Protein AF-A0A0B2V1M3-F1 (afdb_monomer)

Radius of gyration: 64.77 Å; Cα contacts (8 Å, |Δi|>4): 1; chains: 1; bounding box: 150×46×191 Å

pLDDT: mean 74.28, std 22.75, range [32.34, 98.12]

Foldseek 3Di:
DVVVVVVVVVVVVVVVVVVVVVVVVVVVVVVVVVVVVVVVVVVVVVVVVVVVVVVVVVVVVVVVVVVVCCVVVVPPVVVVVVVVVVVVVVVVVVVVVVVVVVVVVVVVVVVVVVVVVVVVVPPPVVVVVVVVVVVVVVVVVVVVVVVVVVVVVVVVVVVVVVVVVPDDDDDDDDDDDDDDDDDDDPPPDDPDPPPDDDPDDDDDDDDDDDDDDDDDPDDDPPVVVVVVVVVVVVVVVVVVVVVVVVVVCVPPPDDDDDDDD

Mean predicted aligned error: 21.27 Å

Secondary structure (DSSP, 8-state):
-HHHHHHHHHHHHHHHHHHHHHHHHHHHHHHHHHHHHHHHHHHHHHHHHHHHHHHHHHHHHHHHHHHHHHHHHHHHHHHHHHHHHHHHHHHHHHHHHHHHHHHHHHHHHHHHHHHHHHHHHHS-HHHHHHHHHHHHHHHHHHHHHHHHHHHHHHHHHHHHHHHHTTS----------PPPPPPP-------------------------------------HHHHHHHHHHHHHHHHHHHHHHHHHHHHHHH---------

Sequence (261 aa):
IMKYDEIIKRCNADIQDASLEGERLRKEIEENRTENDLVVRGNEVEGKLNEIRMKIGRLKERLSSLDTSLGDDRGKPVNHLRGEVMELKEAIAKTTNEMIQTRNMVAGLDNKLVFIQERIQAVDIEEENKKLAAEKTAVEEMRKKRDTLKAVALEGATSILLRKANSNVPLIDGQQTSSPSPLKSVRVDPVVICSHTDKQSKKISGDGSEKHSEFPIQSLPVQDVYSRVASWLRNTMISQKSNAFFVFEKYYNRPLTPHGT

Solvent-accessible surface area (backbone atoms only — not comparable to full-atom values): 15826 Å² total; per-residue (Å²): 115,72,74,57,54,57,50,51,53,48,54,53,48,54,51,48,53,52,50,52,51,51,52,52,50,53,51,51,52,52,52,51,49,56,51,51,54,50,51,54,53,49,53,54,50,53,52,52,50,53,52,49,52,54,50,51,52,54,49,51,53,53,50,53,55,46,51,52,50,53,59,56,60,62,50,54,58,54,53,49,53,52,50,53,54,49,54,51,52,51,51,52,54,52,53,50,52,53,51,52,53,50,53,53,52,51,54,54,50,50,54,50,48,52,53,50,51,53,53,57,68,66,51,57,61,65,60,54,50,51,52,53,51,55,50,53,53,52,51,50,52,52,49,52,54,50,52,53,51,51,51,53,52,49,54,53,50,51,54,50,49,59,59,51,73,76,52,93,80,81,92,80,88,84,83,88,83,83,83,82,79,82,81,77,83,78,77,78,74,82,84,77,81,77,79,82,73,83,83,86,84,83,86,83,90,80,91,81,93,74,91,78,80,86,72,84,84,72,87,71,62,72,69,59,57,54,52,51,53,53,49,50,53,51,53,54,54,50,53,51,52,53,54,54,51,57,56,51,59,73,70,70,72,67,81,84,78,86,79,78,133

Structure (mmCIF, N/CA/C/O backbone):
data_AF-A0A0B2V1M3-F1
#
_entry.id   AF-A0A0B2V1M3-F1
#
loop_
_atom_site.group_PDB
_atom_site.id
_atom_site.type_symbol
_atom_site.label_atom_id
_atom_site.label_alt_id
_atom_site.label_comp_id
_atom_site.label_asym_id
_atom_site.label_entity_id
_atom_site.label_seq_id
_atom_site.pdbx_PDB_ins_code
_atom_site.Cartn_x
_atom_site.Cartn_y
_atom_site.Cartn_z
_atom_site.occupancy
_atom_site.B_iso_or_equiv
_atom_site.auth_seq_id
_atom_site.auth_comp_id
_atom_site.auth_asym_id
_atom_site.auth_atom_id
_atom_site.pdbx_PDB_model_num
ATOM 1 N N . ILE A 1 1 ? 55.165 4.497 -98.412 1.00 69.44 1 ILE A N 1
ATOM 2 C CA . ILE A 1 1 ? 55.366 3.534 -97.304 1.00 69.44 1 ILE A CA 1
ATOM 3 C C . ILE A 1 1 ? 55.610 4.291 -95.990 1.00 69.44 1 ILE A C 1
ATOM 5 O O . ILE A 1 1 ? 54.701 4.286 -95.177 1.00 69.44 1 ILE A O 1
ATOM 9 N N . MET A 1 2 ? 56.662 5.117 -95.850 1.00 82.56 2 MET A N 1
ATOM 10 C CA . MET A 1 2 ? 56.977 5.825 -94.581 1.00 82.56 2 MET A CA 1
ATOM 11 C C . MET A 1 2 ? 55.858 6.680 -93.934 1.00 82.56 2 MET A C 1
ATOM 13 O O . MET A 1 2 ? 55.749 6.714 -92.715 1.00 82.56 2 MET A O 1
ATOM 17 N N . LYS A 1 3 ? 54.998 7.359 -94.713 1.00 90.88 3 LYS A N 1
ATOM 18 C CA . LYS A 1 3 ? 53.921 8.218 -94.166 1.00 90.88 3 LYS A CA 1
ATOM 19 C C . LYS A 1 3 ? 52.863 7.439 -93.368 1.00 90.88 3 LYS A C 1
ATOM 21 O O . LYS A 1 3 ? 52.310 7.975 -92.415 1.00 90.88 3 LYS A O 1
ATOM 26 N N . TYR A 1 4 ? 52.571 6.198 -93.759 1.00 94.06 4 TYR A N 1
ATOM 27 C CA . TYR A 1 4 ? 51.585 5.368 -93.059 1.00 94.06 4 TYR A CA 1
ATOM 28 C C . TYR A 1 4 ? 52.151 4.808 -91.752 1.00 94.06 4 TYR A C 1
ATOM 30 O O . TYR A 1 4 ? 51.435 4.780 -90.757 1.00 94.06 4 TYR A O 1
ATOM 38 N N . ASP A 1 5 ? 53.441 4.469 -91.714 1.00 94.56 5 ASP A N 1
ATOM 39 C CA . ASP A 1 5 ? 54.100 3.971 -90.500 1.00 94.56 5 ASP A CA 1
ATOM 40 C C . ASP A 1 5 ? 54.090 5.007 -89.371 1.00 94.56 5 ASP A C 1
ATOM 42 O O . ASP A 1 5 ? 53.904 4.672 -88.204 1.00 94.56 5 ASP A O 1
ATOM 46 N N . GLU A 1 6 ? 54.255 6.286 -89.704 1.00 93.81 6 GLU A N 1
ATOM 47 C CA . GLU A 1 6 ? 54.242 7.369 -88.719 1.00 93.81 6 GLU A CA 1
ATOM 48 C C . GLU A 1 6 ? 52.837 7.684 -88.187 1.00 93.81 6 GLU A C 1
ATOM 50 O O . GLU A 1 6 ? 52.684 8.075 -87.029 1.00 93.81 6 GLU A O 1
ATOM 55 N N . ILE A 1 7 ? 51.805 7.469 -89.008 1.00 95.44 7 ILE A N 1
ATOM 56 C CA . ILE A 1 7 ? 50.407 7.516 -88.564 1.00 95.44 7 ILE A CA 1
ATOM 57 C C . ILE A 1 7 ? 50.130 6.338 -87.628 1.00 95.44 7 ILE A C 1
ATOM 59 O O . ILE A 1 7 ? 49.604 6.546 -86.542 1.00 95.44 7 ILE A O 1
ATOM 63 N N . ILE A 1 8 ? 50.547 5.123 -87.999 1.00 95.81 8 ILE A N 1
ATOM 64 C CA . ILE A 1 8 ? 50.368 3.919 -87.173 1.00 95.81 8 ILE A CA 1
ATOM 65 C C . ILE A 1 8 ? 51.059 4.080 -85.814 1.00 95.81 8 ILE A C 1
ATOM 67 O O . ILE A 1 8 ? 50.462 3.771 -84.787 1.00 95.81 8 ILE A O 1
ATOM 71 N N . LYS A 1 9 ? 52.290 4.608 -85.780 1.00 95.94 9 LYS A N 1
ATOM 72 C CA . LYS A 1 9 ? 53.006 4.884 -84.524 1.00 95.94 9 LYS A CA 1
ATOM 73 C C . LYS A 1 9 ? 52.251 5.860 -83.624 1.00 95.94 9 LYS A C 1
ATOM 75 O O . LYS A 1 9 ? 52.154 5.602 -82.430 1.00 95.94 9 LYS A O 1
ATOM 80 N N . ARG A 1 10 ? 51.708 6.943 -84.191 1.00 96.06 10 ARG A N 1
ATOM 81 C CA . ARG A 1 10 ? 50.885 7.904 -83.442 1.00 96.06 10 ARG A CA 1
ATOM 82 C C . ARG A 1 10 ? 49.607 7.265 -82.912 1.00 96.06 10 ARG A C 1
ATOM 84 O O . ARG A 1 10 ? 49.378 7.324 -81.716 1.00 96.06 10 ARG A O 1
ATOM 91 N N . CYS A 1 11 ? 48.856 6.558 -83.756 1.00 96.50 11 CYS A N 1
ATOM 92 C CA . CYS A 1 11 ? 47.650 5.858 -83.316 1.00 96.50 11 CYS A CA 1
ATOM 93 C C . CYS A 1 11 ? 47.944 4.838 -82.206 1.00 96.50 11 CYS A C 1
ATOM 95 O O . CYS A 1 11 ? 47.166 4.720 -81.269 1.00 96.50 11 CYS A O 1
ATOM 97 N N . ASN A 1 12 ? 49.066 4.117 -82.280 1.00 97.19 12 ASN A N 1
ATOM 98 C CA . ASN A 1 12 ? 49.462 3.181 -81.228 1.00 97.19 12 ASN A CA 1
ATOM 99 C C . ASN A 1 12 ? 49.808 3.890 -79.913 1.00 97.19 12 ASN A C 1
ATOM 101 O O . ASN A 1 12 ? 49.463 3.369 -78.856 1.00 97.19 12 ASN A O 1
ATOM 105 N N . ALA A 1 13 ? 50.463 5.054 -79.970 1.00 96.69 13 ALA A N 1
ATOM 106 C CA . ALA A 1 13 ? 50.718 5.874 -78.787 1.00 96.69 13 ALA A CA 1
ATOM 107 C C . ALA A 1 13 ? 49.400 6.369 -78.169 1.00 96.69 13 ALA A C 1
ATOM 109 O O . ALA A 1 13 ? 49.171 6.150 -76.984 1.00 96.69 13 ALA A O 1
ATOM 110 N N . ASP A 1 14 ? 48.481 6.893 -78.986 1.00 97.50 14 ASP A N 1
ATOM 111 C CA . ASP A 1 14 ? 47.164 7.349 -78.525 1.00 97.50 14 ASP A CA 1
ATOM 112 C C . ASP A 1 14 ? 46.353 6.204 -77.886 1.00 97.50 14 ASP A C 1
ATOM 114 O O . ASP A 1 14 ? 45.677 6.393 -76.876 1.00 97.50 14 ASP A O 1
ATOM 118 N N . ILE A 1 15 ? 46.434 4.988 -78.445 1.00 97.50 15 ILE A N 1
ATOM 119 C CA . ILE A 1 15 ? 45.800 3.787 -77.877 1.00 97.50 15 ILE A CA 1
ATOM 120 C C . ILE A 1 15 ? 46.421 3.424 -76.523 1.00 97.50 15 ILE A C 1
ATOM 122 O O . ILE A 1 15 ? 45.691 3.056 -75.601 1.00 97.50 15 ILE A O 1
ATOM 126 N N . GLN A 1 16 ? 47.748 3.501 -76.390 1.00 96.94 16 GLN A N 1
ATOM 127 C CA . GLN A 1 16 ? 48.431 3.224 -75.124 1.00 96.94 16 GLN A CA 1
ATOM 128 C C . GLN A 1 16 ? 48.051 4.246 -74.051 1.00 96.94 16 GLN A C 1
ATOM 130 O O . GLN A 1 16 ? 47.688 3.844 -72.945 1.00 96.94 16 GLN A O 1
ATOM 135 N N . ASP A 1 17 ? 48.040 5.532 -74.393 1.00 97.44 17 ASP A N 1
ATOM 136 C CA . ASP A 1 17 ? 47.642 6.609 -73.486 1.00 97.44 17 ASP A CA 1
ATOM 137 C C . ASP A 1 17 ? 46.177 6.459 -73.056 1.00 97.44 17 ASP A C 1
ATOM 139 O O . ASP A 1 17 ? 45.865 6.503 -71.864 1.00 97.44 17 ASP A O 1
ATOM 143 N N . ALA A 1 18 ? 45.275 6.172 -74.001 1.00 97.06 18 ALA A N 1
ATOM 144 C CA . ALA A 1 18 ? 43.872 5.898 -73.699 1.00 97.06 18 ALA A CA 1
ATOM 145 C C . ALA A 1 18 ? 43.694 4.647 -72.819 1.00 97.06 18 ALA A C 1
ATOM 147 O O . ALA A 1 18 ? 42.808 4.608 -71.963 1.00 97.06 18 ALA A O 1
ATOM 148 N N . SER A 1 19 ? 44.532 3.622 -73.001 1.00 97.38 19 SER A N 1
ATOM 149 C CA . SER A 1 19 ? 44.510 2.413 -72.172 1.00 97.38 19 SER A CA 1
ATOM 150 C C . SER A 1 19 ? 44.947 2.699 -70.735 1.00 97.38 19 SER A C 1
ATOM 152 O O . SER A 1 19 ? 44.289 2.231 -69.802 1.00 97.38 19 SER A O 1
ATOM 154 N N . LEU A 1 20 ? 46.022 3.474 -70.553 1.00 97.62 20 LEU A N 1
ATOM 155 C CA . LEU A 1 20 ? 46.525 3.879 -69.237 1.00 97.62 20 LEU A CA 1
ATOM 156 C C . LEU A 1 20 ? 45.515 4.767 -68.505 1.00 97.62 20 LEU A C 1
ATOM 158 O O . LEU A 1 20 ? 45.209 4.522 -67.338 1.00 97.62 20 LEU A O 1
ATOM 162 N N . GLU A 1 21 ? 44.932 5.744 -69.197 1.00 97.75 21 GLU A N 1
ATOM 163 C CA . GLU A 1 21 ? 43.900 6.608 -68.619 1.00 97.75 21 GLU A CA 1
ATOM 164 C C . GLU A 1 21 ? 42.628 5.817 -68.278 1.00 97.75 21 GLU A C 1
ATOM 166 O O . GLU A 1 21 ? 42.033 6.000 -67.216 1.00 97.75 21 GLU A O 1
ATOM 171 N N . GLY A 1 22 ? 42.244 4.858 -69.124 1.00 97.88 22 GLY A N 1
ATOM 172 C CA . GLY A 1 22 ? 41.140 3.948 -68.836 1.00 97.88 22 GLY A CA 1
ATOM 173 C C . GLY A 1 22 ? 41.380 3.091 -67.588 1.00 97.88 22 GLY A C 1
ATOM 174 O O . GLY A 1 22 ? 40.440 2.823 -66.841 1.00 97.88 22 GLY A O 1
ATOM 175 N N . GLU A 1 23 ? 42.617 2.656 -67.337 1.00 97.69 23 GLU A N 1
ATOM 176 C CA . GLU A 1 23 ? 42.982 1.929 -66.115 1.00 97.69 23 GLU A CA 1
ATOM 177 C C . GLU A 1 23 ? 42.961 2.834 -64.879 1.00 97.69 23 GLU A C 1
ATOM 179 O O . GLU A 1 23 ? 42.392 2.448 -63.854 1.00 97.69 23 GLU A O 1
ATOM 184 N N . ARG A 1 24 ? 43.478 4.064 -65.001 1.00 98.12 24 ARG A N 1
ATOM 185 C CA . ARG A 1 24 ? 43.416 5.088 -63.950 1.00 98.12 24 ARG A CA 1
ATOM 186 C C . ARG A 1 24 ? 41.972 5.367 -63.527 1.00 98.12 24 ARG A C 1
ATOM 188 O O . ARG A 1 24 ? 41.664 5.300 -62.339 1.00 98.12 24 ARG A O 1
ATOM 195 N N . LEU A 1 25 ? 41.079 5.604 -64.490 1.00 98.00 25 LEU A N 1
ATOM 196 C CA . LEU A 1 25 ? 39.658 5.864 -64.235 1.00 98.00 25 LEU A CA 1
ATOM 197 C C . LEU A 1 25 ? 38.940 4.656 -63.627 1.00 98.00 25 LEU A C 1
ATOM 199 O O . LEU A 1 25 ? 38.106 4.822 -62.742 1.00 98.00 25 LEU A O 1
ATOM 203 N N . ARG A 1 26 ? 39.262 3.427 -64.058 1.00 97.88 26 ARG A N 1
ATOM 204 C CA . ARG A 1 26 ? 38.704 2.214 -63.433 1.00 97.88 26 ARG A CA 1
ATOM 205 C C . ARG A 1 26 ? 39.096 2.108 -61.962 1.00 97.88 26 ARG A C 1
ATOM 207 O O . ARG A 1 26 ? 38.246 1.760 -61.147 1.00 97.88 26 ARG A O 1
ATOM 214 N N . LYS A 1 27 ? 40.350 2.428 -61.629 1.00 97.44 27 LYS A N 1
ATOM 215 C CA . LYS A 1 27 ? 40.825 2.446 -60.242 1.00 97.44 27 LYS A CA 1
ATOM 216 C C . LYS A 1 27 ? 40.104 3.514 -59.414 1.00 97.44 27 LYS A C 1
ATOM 218 O O . LYS A 1 27 ? 39.617 3.205 -58.335 1.00 97.44 27 LYS A O 1
ATOM 223 N N . GLU A 1 28 ? 39.959 4.721 -59.957 1.00 97.81 28 GLU A N 1
ATOM 224 C CA . GLU A 1 28 ? 39.241 5.829 -59.312 1.00 97.81 28 GLU A CA 1
ATOM 225 C C . GLU A 1 28 ? 37.755 5.502 -59.071 1.00 97.81 28 GLU A C 1
ATOM 227 O O . GLU A 1 28 ? 37.220 5.775 -58.000 1.00 97.81 28 GLU A O 1
ATOM 232 N N . ILE A 1 29 ? 37.079 4.856 -60.029 1.00 97.31 29 ILE A N 1
ATOM 233 C CA . ILE A 1 29 ? 35.688 4.403 -59.861 1.00 97.31 29 ILE A CA 1
ATOM 234 C C . ILE A 1 29 ? 35.574 3.381 -58.729 1.00 97.31 29 ILE A C 1
ATOM 236 O O . ILE A 1 29 ? 34.613 3.429 -57.962 1.00 97.31 29 ILE A O 1
ATOM 240 N N . GLU A 1 30 ? 36.522 2.451 -58.626 1.00 97.31 30 GLU A N 1
ATOM 241 C CA . GLU A 1 30 ? 36.496 1.431 -57.581 1.00 97.31 30 GLU A CA 1
ATOM 242 C C . GLU A 1 30 ? 36.776 2.030 -56.196 1.00 97.31 30 GLU A C 1
ATOM 244 O O . GLU A 1 30 ? 36.057 1.733 -55.244 1.00 97.31 30 GLU A O 1
ATOM 249 N N . GLU A 1 31 ? 37.734 2.954 -56.091 1.00 96.75 31 GLU A N 1
ATOM 250 C CA . GLU A 1 31 ? 37.983 3.722 -54.865 1.00 96.75 31 GLU A CA 1
ATOM 251 C C . GLU A 1 31 ? 36.724 4.502 -54.441 1.00 96.75 31 GLU A C 1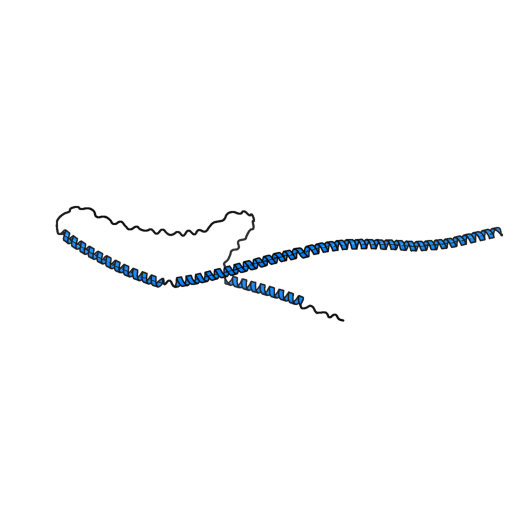
ATOM 253 O O . GLU A 1 31 ? 36.245 4.331 -53.316 1.00 96.75 31 GLU A O 1
ATOM 258 N N . ASN A 1 32 ? 36.095 5.237 -55.365 1.00 96.75 32 ASN A N 1
ATOM 259 C CA . ASN A 1 32 ? 34.858 5.982 -55.103 1.00 96.75 32 ASN A CA 1
ATOM 260 C C . ASN A 1 32 ? 33.687 5.075 -54.681 1.00 96.75 32 ASN A C 1
ATOM 262 O O . ASN A 1 32 ? 32.869 5.465 -53.846 1.00 96.75 32 ASN A O 1
ATOM 266 N N . ARG A 1 33 ? 33.588 3.850 -55.220 1.00 96.25 33 ARG A N 1
ATOM 267 C CA . ARG A 1 33 ? 32.587 2.863 -54.772 1.00 96.25 33 ARG A CA 1
ATOM 268 C C . ARG A 1 33 ? 32.812 2.462 -53.320 1.00 96.25 33 ARG A C 1
ATOM 270 O O . ARG A 1 33 ? 31.859 2.453 -52.544 1.00 96.25 33 ARG A O 1
ATOM 277 N N . THR A 1 34 ? 34.058 2.176 -52.941 1.00 96.44 34 THR A N 1
ATOM 278 C CA . THR A 1 34 ? 34.375 1.802 -51.554 1.00 96.44 34 THR A CA 1
ATOM 279 C C . THR A 1 34 ? 34.134 2.945 -50.568 1.00 96.44 34 THR A C 1
ATOM 281 O O . THR A 1 34 ? 33.658 2.703 -49.456 1.00 96.44 34 THR A O 1
ATOM 284 N N . GLU A 1 35 ? 34.397 4.191 -50.973 1.00 97.00 35 GLU A N 1
ATOM 285 C CA . GLU A 1 35 ? 34.094 5.378 -50.172 1.00 97.00 35 GLU A CA 1
ATOM 286 C C . GLU A 1 35 ? 32.582 5.568 -50.013 1.00 97.00 35 GLU A C 1
ATOM 288 O O . GLU A 1 35 ? 32.092 5.748 -48.897 1.00 97.00 35 GLU A O 1
ATOM 293 N N . ASN A 1 36 ? 31.818 5.434 -51.099 1.00 97.12 36 ASN A N 1
ATOM 294 C CA . ASN A 1 36 ? 30.362 5.518 -51.051 1.00 97.12 36 ASN A CA 1
ATOM 295 C C . ASN A 1 36 ? 29.755 4.449 -50.121 1.00 97.12 36 ASN A C 1
ATOM 297 O O . ASN A 1 36 ? 28.873 4.757 -49.320 1.00 97.12 36 ASN A O 1
ATOM 301 N N . ASP A 1 37 ? 30.269 3.217 -50.145 1.00 97.00 37 ASP A N 1
ATOM 302 C CA . ASP A 1 37 ? 29.848 2.154 -49.223 1.00 97.00 37 ASP A CA 1
ATOM 303 C C . ASP A 1 37 ? 30.139 2.494 -47.751 1.00 97.00 37 ASP A C 1
ATOM 305 O O . ASP A 1 37 ? 29.358 2.151 -46.857 1.00 97.00 37 ASP A O 1
ATOM 309 N N . LEU A 1 38 ? 31.258 3.171 -47.470 1.00 96.38 38 LEU A N 1
ATOM 310 C CA . LEU A 1 38 ? 31.580 3.652 -46.124 1.00 96.38 38 LEU A CA 1
ATOM 311 C C . LEU A 1 38 ? 30.616 4.754 -45.675 1.00 96.38 38 LEU A C 1
ATOM 313 O O . LEU A 1 38 ? 30.161 4.719 -44.530 1.00 96.38 38 LEU A O 1
ATOM 317 N N . VAL A 1 39 ? 30.260 5.681 -46.566 1.00 97.12 39 VAL A N 1
ATOM 318 C CA . VAL A 1 39 ? 29.283 6.746 -46.290 1.00 97.12 39 VAL A CA 1
ATOM 319 C C . VAL A 1 39 ? 27.902 6.160 -45.995 1.00 97.12 39 VAL A C 1
ATOM 321 O O . VAL A 1 39 ? 27.272 6.539 -45.006 1.00 97.12 39 VAL A O 1
ATOM 324 N N . VAL A 1 40 ? 27.446 5.183 -46.788 1.00 97.19 40 VAL A N 1
ATOM 325 C CA . VAL A 1 40 ? 26.165 4.493 -46.558 1.00 97.19 40 VAL A CA 1
ATOM 326 C C . VAL A 1 40 ? 26.145 3.830 -45.178 1.00 97.19 40 VAL A C 1
ATOM 328 O O . VAL A 1 40 ? 25.218 4.064 -44.400 1.00 97.19 40 VAL A O 1
ATOM 331 N N . ARG A 1 41 ? 27.198 3.081 -44.819 1.00 96.19 41 ARG A N 1
ATOM 332 C CA . ARG A 1 41 ? 27.319 2.482 -43.477 1.00 96.19 41 ARG A CA 1
ATOM 333 C C . ARG A 1 41 ? 27.363 3.534 -42.364 1.00 96.19 41 ARG A C 1
ATOM 335 O O . ARG A 1 41 ? 26.781 3.314 -41.302 1.00 96.19 41 ARG A O 1
ATOM 342 N N . GLY A 1 42 ? 28.026 4.669 -42.590 1.00 96.12 42 GLY A N 1
ATOM 343 C CA . GLY A 1 42 ? 28.074 5.787 -41.645 1.00 96.12 42 GLY A CA 1
ATOM 344 C C . GLY A 1 42 ? 26.680 6.329 -41.319 1.00 96.12 42 GLY A C 1
ATOM 345 O O . GLY A 1 42 ? 26.317 6.435 -40.146 1.00 96.12 42 GLY A O 1
ATOM 346 N N . ASN A 1 43 ? 25.866 6.560 -42.349 1.00 96.88 43 ASN A N 1
ATOM 347 C CA . ASN A 1 43 ? 24.492 7.045 -42.202 1.00 96.88 43 ASN A CA 1
ATOM 348 C C . ASN A 1 43 ? 23.599 6.048 -41.438 1.00 96.88 43 ASN A C 1
ATOM 350 O O . ASN A 1 43 ? 22.787 6.445 -40.600 1.00 96.88 43 ASN A O 1
ATOM 354 N N . GLU A 1 44 ? 23.762 4.742 -41.672 1.00 96.69 44 GLU A N 1
ATOM 355 C CA . GLU A 1 44 ? 23.033 3.709 -40.922 1.00 96.69 44 GLU A CA 1
ATOM 356 C C . GLU A 1 44 ? 23.388 3.705 -39.429 1.00 96.69 44 GLU A C 1
ATOM 358 O O . GLU A 1 44 ? 22.510 3.561 -38.568 1.00 96.69 44 GLU A O 1
ATOM 363 N N . VAL A 1 45 ? 24.676 3.853 -39.106 1.00 97.25 45 VAL A N 1
ATOM 364 C CA . VAL A 1 45 ? 25.155 3.924 -37.719 1.00 97.25 45 VAL A CA 1
ATOM 365 C C . VAL A 1 45 ? 24.602 5.166 -37.026 1.00 97.25 45 VAL A C 1
ATOM 367 O O . VAL A 1 45 ? 24.125 5.066 -35.894 1.00 97.25 45 VAL A O 1
ATOM 370 N N . GLU A 1 46 ? 24.603 6.315 -37.698 1.00 97.19 46 GLU A N 1
ATOM 371 C CA . GLU A 1 46 ? 24.031 7.551 -37.164 1.00 97.19 46 GLU A CA 1
ATOM 372 C C . GLU A 1 46 ? 22.525 7.416 -36.883 1.00 97.19 46 GLU A C 1
ATOM 374 O O . GLU A 1 46 ? 22.052 7.806 -35.809 1.00 97.19 46 GLU A O 1
ATOM 379 N N . GLY A 1 47 ? 21.778 6.773 -37.787 1.00 97.25 47 GLY A N 1
ATOM 380 C CA . GLY A 1 47 ? 20.363 6.459 -37.584 1.00 97.25 47 GLY A CA 1
ATOM 381 C C . GLY A 1 47 ? 20.119 5.627 -36.320 1.00 97.25 47 GLY A C 1
ATOM 382 O O . GLY A 1 47 ? 19.305 6.001 -35.469 1.00 97.25 47 GLY A O 1
ATOM 383 N N . LYS A 1 48 ? 20.880 4.538 -36.140 1.00 97.00 48 LYS A N 1
ATOM 384 C CA . LYS A 1 48 ? 20.809 3.689 -34.934 1.00 97.00 48 LYS A CA 1
ATOM 385 C C . LYS A 1 48 ? 21.173 4.461 -33.667 1.00 97.00 48 LYS A C 1
ATOM 387 O O . LYS A 1 48 ? 20.541 4.288 -32.625 1.00 97.00 48 LYS A O 1
ATOM 392 N N . LEU A 1 49 ? 22.176 5.330 -33.743 1.00 96.94 49 LEU A N 1
ATOM 393 C CA . LEU A 1 49 ? 22.625 6.135 -32.613 1.00 96.94 49 LEU A CA 1
ATOM 394 C C . LEU A 1 49 ? 21.540 7.124 -32.166 1.00 96.94 49 LEU A C 1
ATOM 396 O O . LEU A 1 49 ? 21.279 7.261 -30.967 1.00 96.94 49 L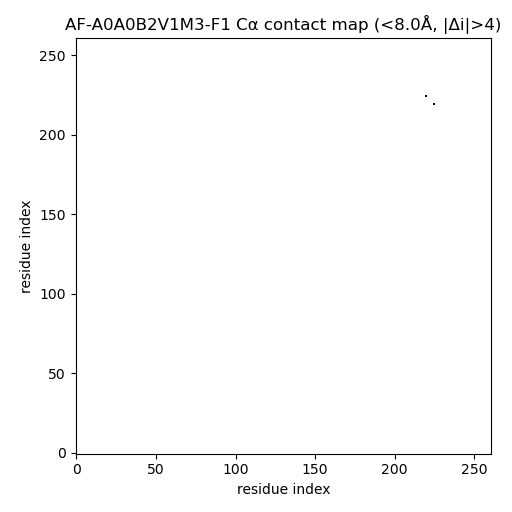EU A O 1
ATOM 400 N N . ASN A 1 50 ? 20.850 7.759 -33.113 1.00 96.75 50 ASN A N 1
ATOM 401 C CA . ASN A 1 50 ? 19.717 8.634 -32.820 1.00 96.75 50 ASN A CA 1
ATOM 402 C C . ASN A 1 50 ? 18.535 7.864 -32.212 1.00 96.75 50 ASN A C 1
ATOM 404 O O . ASN A 1 50 ? 17.936 8.326 -31.239 1.00 96.75 50 ASN A O 1
ATOM 408 N N . GLU A 1 51 ? 18.247 6.652 -32.692 1.00 97.50 51 GLU A N 1
ATOM 409 C CA . GLU A 1 51 ? 17.226 5.791 -32.088 1.00 97.50 51 GLU A CA 1
ATOM 410 C C . GLU A 1 51 ? 17.557 5.446 -30.623 1.00 97.50 51 GLU A C 1
ATOM 412 O O . GLU A 1 51 ? 16.695 5.537 -29.740 1.00 97.50 51 GLU A O 1
ATOM 417 N N . ILE A 1 52 ? 18.816 5.094 -30.340 1.00 97.44 52 ILE A N 1
ATOM 418 C CA . ILE A 1 52 ? 19.302 4.806 -28.984 1.00 97.44 52 ILE A CA 1
ATOM 419 C C . ILE A 1 52 ? 19.173 6.039 -28.086 1.00 97.44 52 ILE A C 1
ATOM 421 O O . ILE A 1 52 ? 18.662 5.922 -26.970 1.00 97.44 52 ILE A O 1
ATOM 425 N N . ARG A 1 53 ? 19.563 7.230 -28.561 1.00 96.69 53 ARG A N 1
ATOM 426 C CA . ARG A 1 53 ? 19.400 8.488 -27.807 1.00 96.69 53 ARG A CA 1
ATOM 427 C C . ARG A 1 53 ? 17.942 8.728 -27.417 1.00 96.69 53 ARG A C 1
ATOM 429 O O . ARG A 1 53 ? 17.666 9.025 -26.256 1.00 96.69 53 ARG A O 1
ATOM 436 N N . MET A 1 54 ? 17.007 8.519 -28.343 1.00 97.00 54 MET A N 1
ATOM 437 C CA . MET A 1 54 ? 15.573 8.656 -28.065 1.00 97.00 54 MET A CA 1
ATOM 438 C C . MET A 1 54 ? 15.072 7.622 -27.051 1.00 97.00 54 MET A C 1
ATOM 440 O O . MET A 1 54 ? 14.282 7.954 -26.165 1.00 97.00 54 MET A O 1
ATOM 444 N N . LYS A 1 55 ? 15.540 6.369 -27.134 1.00 97.50 55 LYS A N 1
ATOM 445 C CA . LYS A 1 55 ? 15.220 5.332 -26.136 1.00 97.50 55 LYS A CA 1
ATOM 446 C C . LYS A 1 55 ? 15.741 5.708 -24.749 1.00 97.50 55 LYS A C 1
ATOM 448 O O . LYS A 1 55 ? 14.995 5.583 -23.782 1.00 97.50 55 LYS A O 1
ATOM 453 N N . ILE A 1 56 ? 16.972 6.208 -24.653 1.00 97.38 56 ILE A N 1
ATOM 454 C CA . ILE A 1 56 ? 17.558 6.683 -23.393 1.00 97.38 56 ILE A CA 1
ATOM 455 C C . ILE A 1 56 ? 16.741 7.845 -22.820 1.00 97.38 56 ILE A C 1
ATOM 457 O O . ILE A 1 56 ? 16.447 7.833 -21.628 1.00 97.38 56 ILE A O 1
ATOM 461 N N . GLY A 1 57 ? 16.334 8.812 -23.650 1.00 96.62 57 GLY A N 1
ATOM 462 C CA . GLY A 1 57 ? 15.476 9.926 -23.229 1.00 96.62 57 GLY A CA 1
ATOM 463 C C . GLY A 1 57 ? 14.174 9.441 -22.590 1.00 96.62 57 GLY A C 1
ATOM 464 O O . GLY A 1 57 ? 13.899 9.748 -21.432 1.00 96.62 57 GLY A O 1
ATOM 465 N N . ARG A 1 58 ? 13.443 8.561 -23.285 1.00 96.56 58 ARG A N 1
ATOM 466 C CA . ARG A 1 58 ? 12.200 7.964 -22.764 1.00 96.56 58 ARG A CA 1
ATOM 467 C C . ARG A 1 58 ? 12.410 7.160 -21.480 1.00 96.56 58 ARG A C 1
ATOM 469 O O . ARG A 1 58 ? 11.559 7.171 -20.596 1.00 96.56 58 ARG A O 1
ATOM 476 N N . LEU A 1 59 ? 13.520 6.430 -21.364 1.00 97.25 59 LEU A N 1
ATOM 477 C CA . LEU A 1 59 ? 13.833 5.681 -20.144 1.00 97.25 59 LEU A CA 1
ATOM 478 C C . LEU A 1 59 ? 14.125 6.609 -18.963 1.00 97.25 59 LEU A C 1
ATOM 480 O O . LEU A 1 59 ? 13.678 6.316 -17.859 1.00 97.25 59 LEU A O 1
ATOM 484 N N . LYS A 1 60 ? 14.817 7.731 -19.186 1.00 97.06 60 LYS A N 1
ATOM 485 C CA . LYS A 1 60 ? 15.050 8.746 -18.149 1.00 97.06 60 LYS A CA 1
ATOM 486 C C . LYS A 1 60 ? 13.745 9.370 -17.662 1.00 97.06 60 LYS A C 1
ATOM 488 O O . LYS A 1 60 ? 13.559 9.490 -16.457 1.00 97.06 60 LYS A O 1
ATOM 493 N N . GLU A 1 61 ? 12.828 9.697 -18.569 1.00 96.69 61 GLU A N 1
ATOM 494 C CA . GLU A 1 61 ? 11.495 10.204 -18.210 1.00 96.69 61 GLU A CA 1
ATOM 495 C C . GLU A 1 61 ? 10.705 9.184 -17.384 1.00 96.69 61 GLU A C 1
ATOM 497 O O . GLU A 1 61 ? 10.182 9.512 -16.320 1.00 96.69 61 GLU A O 1
ATOM 502 N N . ARG A 1 62 ? 10.678 7.917 -17.821 1.00 96.12 62 ARG A N 1
ATOM 503 C CA . ARG A 1 62 ? 10.023 6.832 -17.073 1.00 96.12 62 ARG A CA 1
ATOM 504 C C . ARG A 1 62 ? 10.641 6.624 -15.695 1.00 96.12 62 ARG A C 1
ATOM 506 O O . ARG A 1 62 ? 9.906 6.397 -14.741 1.00 96.12 62 ARG A O 1
ATOM 513 N N . LEU A 1 63 ? 11.967 6.693 -15.588 1.00 95.12 63 LEU A N 1
ATOM 514 C CA . LEU A 1 63 ? 12.668 6.563 -14.314 1.00 95.12 63 LEU A CA 1
ATOM 515 C C . LEU A 1 63 ? 12.328 7.727 -13.381 1.00 95.12 63 LEU A C 1
ATOM 517 O O . LEU A 1 63 ? 12.011 7.490 -12.223 1.00 95.12 63 LEU A O 1
ATOM 521 N N . SER A 1 64 ? 12.319 8.958 -13.894 1.00 93.06 64 SER A N 1
ATOM 522 C CA . SER A 1 64 ? 11.936 10.138 -13.117 1.00 93.06 64 SER A CA 1
ATOM 523 C C . SER A 1 64 ? 10.487 10.060 -12.639 1.00 93.06 64 SER A C 1
ATOM 525 O O . SER A 1 64 ? 10.219 10.382 -11.489 1.00 93.06 64 SER A O 1
ATOM 527 N N . SER A 1 65 ? 9.563 9.600 -13.487 1.00 92.88 65 SER A N 1
ATOM 528 C CA . SER A 1 65 ? 8.162 9.396 -13.102 1.00 92.88 65 SER A CA 1
ATOM 529 C C . SER A 1 65 ? 7.990 8.284 -12.066 1.00 92.88 65 SER A C 1
ATOM 531 O O . SER A 1 65 ? 7.074 8.343 -11.248 1.00 92.88 65 SER A O 1
ATOM 533 N N . LEU A 1 66 ? 8.821 7.243 -12.122 1.00 89.62 66 LEU A N 1
ATOM 534 C CA . LEU A 1 66 ? 8.792 6.182 -11.126 1.00 89.62 66 LEU A CA 1
ATOM 535 C C . LEU A 1 66 ? 9.326 6.691 -9.787 1.00 89.62 66 LEU A C 1
ATOM 537 O O . LEU A 1 66 ? 8.742 6.381 -8.759 1.00 89.62 66 LEU A O 1
ATOM 541 N N . ASP A 1 67 ? 10.400 7.478 -9.801 1.00 88.81 67 ASP A N 1
ATOM 542 C CA . ASP A 1 67 ? 11.016 8.033 -8.595 1.00 88.81 67 ASP A CA 1
ATOM 543 C C . ASP A 1 67 ? 10.067 8.994 -7.863 1.00 88.81 67 ASP A C 1
ATOM 545 O O . ASP A 1 67 ? 9.914 8.910 -6.645 1.00 88.81 67 ASP A O 1
ATOM 549 N N . THR A 1 68 ? 9.332 9.834 -8.604 1.00 84.81 68 THR A N 1
ATOM 550 C CA . THR A 1 68 ? 8.302 10.706 -8.019 1.00 84.81 68 THR A CA 1
ATOM 551 C C . THR A 1 68 ? 7.155 9.908 -7.399 1.00 84.81 68 THR A C 1
ATOM 553 O O . THR A 1 68 ? 6.804 10.159 -6.248 1.00 84.81 68 THR A O 1
ATOM 556 N N . SER A 1 69 ? 6.614 8.905 -8.103 1.00 82.25 69 SER A N 1
ATOM 557 C CA . SER A 1 69 ? 5.562 8.027 -7.560 1.00 82.25 69 SER A CA 1
ATOM 558 C C . SER A 1 69 ? 6.048 7.262 -6.328 1.00 82.25 69 SER A C 1
ATOM 560 O O . SER A 1 69 ? 5.367 7.236 -5.308 1.00 82.25 69 SER A O 1
ATOM 562 N N . LEU A 1 70 ? 7.255 6.695 -6.369 1.00 80.44 70 LEU A N 1
ATOM 563 C CA . LEU A 1 70 ? 7.804 5.936 -5.248 1.00 80.44 70 LEU A CA 1
ATOM 564 C C . LEU A 1 70 ? 8.060 6.827 -4.021 1.00 80.44 70 LEU A C 1
ATOM 566 O O . LEU A 1 70 ? 7.858 6.377 -2.891 1.00 80.44 70 LEU A O 1
ATOM 570 N N . GLY A 1 71 ? 8.508 8.066 -4.239 1.00 76.25 71 GLY A N 1
ATOM 571 C CA . GLY A 1 71 ? 8.719 9.064 -3.191 1.00 76.25 71 GLY A CA 1
ATOM 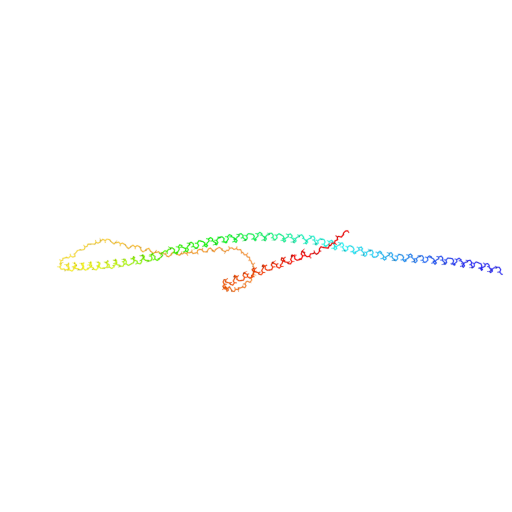572 C C . GLY A 1 71 ? 7.414 9.510 -2.528 1.00 76.25 71 GLY A C 1
ATOM 573 O O . GLY A 1 71 ? 7.344 9.577 -1.298 1.00 76.25 71 GLY A O 1
ATOM 574 N N . ASP A 1 72 ? 6.367 9.750 -3.318 1.00 75.94 72 ASP A N 1
ATOM 575 C CA . ASP A 1 72 ? 5.056 10.162 -2.808 1.00 75.94 72 ASP A CA 1
ATOM 576 C C . ASP A 1 72 ? 4.302 9.016 -2.108 1.00 75.94 72 ASP A C 1
ATOM 578 O O . ASP A 1 72 ? 3.747 9.218 -1.020 1.00 75.94 72 ASP A O 1
ATOM 582 N N . 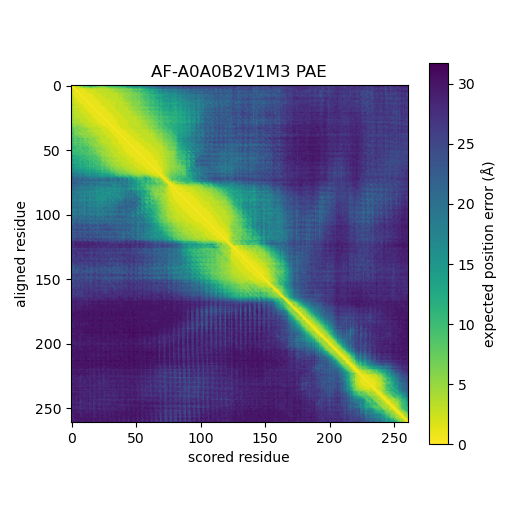ASP A 1 73 ? 4.337 7.805 -2.674 1.00 73.56 73 ASP A N 1
ATOM 583 C CA . ASP A 1 73 ? 3.542 6.662 -2.209 1.00 73.56 73 ASP A CA 1
ATOM 584 C C . ASP A 1 73 ? 4.156 5.928 -1.009 1.00 73.56 73 ASP A C 1
ATOM 586 O O . ASP A 1 73 ? 3.433 5.321 -0.219 1.00 73.56 73 ASP A O 1
ATOM 590 N N . ARG A 1 74 ? 5.482 5.953 -0.815 1.00 65.44 74 ARG A N 1
ATOM 591 C CA . ARG A 1 74 ? 6.101 5.225 0.314 1.00 65.44 74 ARG A CA 1
ATOM 592 C C . ARG A 1 74 ? 5.975 5.943 1.652 1.00 65.44 74 ARG A C 1
ATOM 594 O O . ARG A 1 74 ? 5.926 5.284 2.689 1.00 65.44 74 ARG A O 1
ATOM 601 N N . GLY A 1 75 ? 5.958 7.274 1.653 1.00 67.69 75 GLY A N 1
ATOM 602 C CA . GLY A 1 75 ? 6.025 8.060 2.887 1.00 67.69 75 GLY A CA 1
ATOM 603 C C . GLY A 1 75 ? 4.661 8.408 3.474 1.00 67.69 75 GLY A C 1
ATOM 604 O O . GLY A 1 75 ? 4.428 8.232 4.671 1.00 67.69 75 GLY A O 1
ATOM 605 N N . LYS A 1 76 ? 3.750 8.918 2.640 1.00 76.81 76 LYS A N 1
ATOM 606 C CA . LYS A 1 76 ? 2.489 9.515 3.111 1.00 76.81 76 LYS A CA 1
ATOM 607 C C . LYS A 1 76 ? 1.508 8.474 3.670 1.00 76.81 76 LYS A C 1
ATOM 609 O O . LYS A 1 76 ? 1.048 8.677 4.794 1.00 76.81 76 LYS A O 1
ATOM 614 N N . PRO A 1 77 ? 1.240 7.339 2.994 1.00 82.12 77 PRO A N 1
ATOM 615 C CA . PRO A 1 77 ? 0.290 6.346 3.493 1.00 82.12 77 PRO A CA 1
ATOM 616 C C . PRO A 1 77 ? 0.789 5.658 4.764 1.00 82.12 77 PRO A C 1
ATOM 618 O O . PRO A 1 77 ? 0.026 5.466 5.702 1.00 82.12 77 PRO A O 1
ATOM 621 N N . VAL A 1 78 ? 2.085 5.334 4.837 1.00 80.81 78 VAL A N 1
ATOM 622 C CA . VAL A 1 78 ? 2.671 4.651 6.003 1.00 80.81 78 VAL A CA 1
ATOM 623 C C . VAL A 1 78 ? 2.626 5.537 7.245 1.00 80.81 78 VAL A C 1
ATOM 625 O O . VAL A 1 78 ? 2.259 5.067 8.320 1.00 80.81 78 VAL A O 1
ATOM 628 N N . ASN A 1 79 ? 2.964 6.822 7.112 1.00 81.69 79 ASN A N 1
ATOM 629 C CA . ASN A 1 79 ? 2.909 7.756 8.234 1.00 81.69 79 ASN A CA 1
ATOM 630 C C . ASN A 1 79 ? 1.470 8.049 8.670 1.00 81.69 79 ASN A C 1
ATOM 632 O O . ASN A 1 79 ? 1.212 8.129 9.869 1.00 81.69 79 ASN A O 1
ATOM 636 N N . HIS A 1 80 ? 0.540 8.157 7.719 1.00 86.44 80 HIS A N 1
ATOM 637 C CA . HIS A 1 80 ? -0.879 8.324 8.014 1.00 86.44 80 HIS A CA 1
ATOM 638 C C . HIS A 1 80 ? -1.444 7.114 8.773 1.00 86.44 80 HIS A C 1
ATOM 640 O O . HIS A 1 80 ? -1.944 7.279 9.883 1.00 86.44 80 HIS A O 1
ATOM 646 N N . LEU A 1 81 ? -1.236 5.897 8.257 1.00 88.62 81 LEU A N 1
ATOM 647 C CA . LEU A 1 81 ? -1.637 4.653 8.924 1.00 88.62 81 LEU A CA 1
ATOM 648 C C . LEU A 1 81 ? -0.987 4.506 10.304 1.00 88.62 81 LEU A C 1
ATOM 650 O O . LEU A 1 81 ? -1.613 4.039 11.252 1.00 88.62 81 LEU A O 1
ATOM 654 N N . ARG A 1 82 ? 0.278 4.920 10.454 1.00 91.19 82 ARG A N 1
ATOM 655 C CA . ARG A 1 82 ? 0.951 4.931 11.758 1.00 91.19 82 ARG A CA 1
ATOM 656 C C . ARG A 1 82 ? 0.254 5.871 12.746 1.00 91.19 82 ARG A C 1
ATOM 658 O O . ARG A 1 82 ? 0.160 5.512 13.918 1.00 91.19 82 ARG A O 1
ATOM 665 N N . GLY A 1 83 ? -0.211 7.033 12.289 1.00 93.31 83 GLY A N 1
ATOM 666 C CA . GLY A 1 83 ? -1.006 7.972 13.082 1.00 93.31 83 GLY A CA 1
ATOM 667 C C . GLY A 1 83 ? -2.317 7.347 13.555 1.00 93.31 83 GLY A C 1
ATOM 668 O O . GLY A 1 83 ? -2.535 7.245 14.760 1.00 93.31 83 GLY A O 1
ATOM 669 N N . GLU A 1 84 ? -3.111 6.810 12.627 1.00 94.19 84 GLU A N 1
ATOM 670 C CA . GLU A 1 84 ? -4.386 6.143 12.938 1.00 94.19 84 GLU A CA 1
ATOM 671 C C . GLU A 1 84 ? -4.210 4.981 13.929 1.00 94.19 84 GLU A C 1
ATOM 673 O O . GLU A 1 84 ? -4.984 4.816 14.871 1.00 94.19 84 GLU A O 1
ATOM 678 N N . VAL A 1 85 ? -3.144 4.185 13.775 1.00 94.94 85 VAL A N 1
ATOM 679 C CA . VAL A 1 85 ? -2.827 3.094 14.709 1.00 94.94 85 VAL A CA 1
ATOM 680 C C . VAL A 1 85 ? -2.503 3.615 16.112 1.00 94.94 85 VAL A C 1
ATOM 682 O O . VAL A 1 85 ? -2.826 2.940 17.092 1.00 94.94 85 VAL A O 1
ATOM 685 N N . MET A 1 86 ? -1.855 4.777 16.251 1.00 93.94 86 MET A N 1
ATOM 686 C CA . MET A 1 86 ? -1.607 5.368 17.572 1.00 93.94 86 MET A CA 1
ATOM 687 C C . MET A 1 86 ? -2.895 5.887 18.213 1.00 93.94 86 MET A C 1
ATOM 689 O O . MET A 1 86 ? -3.128 5.594 19.385 1.00 93.94 86 MET A O 1
ATOM 693 N N . GLU A 1 87 ? -3.753 6.561 17.450 1.00 95.75 87 GLU A N 1
ATOM 694 C CA . GLU A 1 87 ? -5.057 7.041 17.928 1.00 95.75 87 GLU A CA 1
ATOM 695 C C . GLU A 1 87 ? -5.955 5.881 18.382 1.00 95.75 87 GLU A C 1
ATOM 697 O O . GLU A 1 87 ? -6.536 5.914 19.468 1.00 95.75 87 GLU A O 1
ATOM 702 N N . LEU A 1 88 ? -5.999 4.792 17.607 1.00 95.94 88 LEU A N 1
ATOM 703 C CA . LEU A 1 88 ? -6.727 3.579 17.981 1.00 95.94 88 LEU A CA 1
ATOM 704 C C . LEU A 1 88 ? -6.182 2.946 19.264 1.00 95.94 88 LEU A C 1
ATOM 706 O O . LEU A 1 88 ? -6.957 2.490 20.105 1.00 95.94 88 LEU A O 1
ATOM 710 N N . LYS A 1 89 ? -4.856 2.917 19.445 1.00 95.56 89 LYS A N 1
ATOM 711 C CA . LYS A 1 89 ? -4.245 2.415 20.685 1.00 95.56 89 LYS A CA 1
ATOM 712 C C . LYS A 1 89 ? -4.648 3.253 21.895 1.00 95.56 89 LYS A C 1
ATOM 714 O O . LYS A 1 89 ? -4.938 2.683 22.946 1.00 95.56 89 LYS A O 1
ATOM 719 N N . GLU A 1 90 ? -4.685 4.573 21.751 1.00 96.31 90 GLU A N 1
ATOM 720 C CA . GLU A 1 90 ? -5.121 5.479 22.814 1.00 96.31 90 GLU A CA 1
ATOM 721 C C . GLU A 1 90 ? -6.605 5.279 23.152 1.00 96.31 90 GLU A C 1
ATOM 723 O O . GLU A 1 90 ? -6.958 5.124 24.324 1.00 96.31 90 GLU A O 1
ATOM 728 N N . ALA A 1 91 ? -7.465 5.170 22.135 1.00 95.31 91 ALA A N 1
ATOM 729 C CA . ALA A 1 91 ? -8.887 4.889 22.315 1.00 95.31 91 ALA A CA 1
ATOM 730 C C . ALA A 1 91 ? -9.122 3.555 23.046 1.00 95.31 91 ALA A C 1
ATOM 732 O O . ALA A 1 91 ? -9.881 3.506 24.013 1.00 95.31 91 ALA A O 1
ATOM 733 N N . ILE A 1 92 ? -8.414 2.489 22.655 1.00 95.56 92 ILE A N 1
ATOM 734 C CA . ILE A 1 92 ? -8.490 1.178 23.319 1.00 95.56 92 ILE A CA 1
ATOM 735 C C . ILE A 1 92 ? -8.077 1.280 24.791 1.00 95.56 92 ILE A C 1
ATOM 737 O O . ILE A 1 92 ? -8.752 0.718 25.659 1.00 95.56 92 ILE A O 1
ATOM 741 N N . ALA A 1 93 ? -6.988 1.991 25.094 1.00 95.06 93 ALA A N 1
ATOM 742 C CA . ALA A 1 93 ? -6.527 2.172 26.467 1.00 95.06 93 ALA A CA 1
ATOM 743 C C . ALA A 1 93 ? -7.568 2.920 27.316 1.00 95.06 93 ALA A C 1
ATOM 745 O O . ALA A 1 93 ? -7.882 2.493 28.431 1.00 95.06 93 ALA A O 1
ATOM 746 N N . LYS A 1 94 ? -8.159 3.988 26.768 1.00 96.88 94 LYS A N 1
ATOM 747 C CA . LYS A 1 94 ? -9.228 4.750 27.423 1.00 96.88 94 LYS A CA 1
ATOM 748 C C . LYS A 1 94 ? -10.450 3.876 27.712 1.00 96.88 94 LYS A C 1
ATOM 750 O O . LYS A 1 94 ? -10.864 3.780 28.866 1.00 96.88 94 LYS A O 1
ATOM 755 N N . THR A 1 95 ? -10.975 3.180 26.705 1.00 95.75 95 THR A N 1
ATOM 756 C CA . THR A 1 95 ? -12.139 2.293 26.864 1.00 95.75 95 THR A CA 1
ATOM 757 C C . THR A 1 95 ? -11.860 1.153 27.844 1.00 95.75 95 THR A C 1
ATOM 759 O O . THR A 1 95 ? -12.728 0.776 28.629 1.00 95.75 95 THR A O 1
ATOM 762 N N . THR A 1 96 ? -10.635 0.623 27.865 1.00 96.38 96 THR A N 1
ATOM 763 C CA . THR A 1 96 ? -10.233 -0.407 28.836 1.00 96.38 96 THR A CA 1
ATOM 764 C C . THR A 1 96 ? -10.305 0.123 30.269 1.00 96.38 96 THR A C 1
ATOM 766 O O . THR A 1 96 ? -10.836 -0.556 31.149 1.00 96.38 96 THR A O 1
ATOM 769 N N . ASN A 1 97 ? -9.832 1.347 30.511 1.00 96.19 97 ASN A N 1
ATOM 770 C CA . ASN A 1 97 ? -9.923 1.980 31.827 1.00 96.19 97 ASN A CA 1
ATOM 771 C C . ASN A 1 97 ? -11.378 2.231 32.246 1.00 96.19 97 ASN A C 1
ATOM 773 O O . ASN A 1 97 ? -11.748 1.923 33.379 1.00 96.19 97 ASN A O 1
ATOM 777 N N . GLU A 1 98 ? -12.217 2.731 31.337 1.00 95.19 98 GLU A N 1
ATOM 778 C CA . GLU A 1 98 ? -13.653 2.936 31.581 1.00 95.19 98 GLU A CA 1
ATOM 779 C C . GLU A 1 98 ? -14.368 1.615 31.918 1.00 95.19 98 GLU A C 1
ATOM 781 O O . GLU A 1 98 ? -15.178 1.545 32.849 1.00 95.19 98 GLU A O 1
ATOM 786 N N . MET A 1 99 ? -14.019 0.527 31.226 1.00 95.81 99 MET A N 1
ATOM 787 C CA . MET A 1 99 ? -14.538 -0.810 31.511 1.00 95.81 99 MET A CA 1
ATOM 788 C C . MET A 1 99 ? -14.133 -1.296 32.912 1.00 95.81 99 MET A C 1
ATOM 790 O O . MET A 1 99 ? -14.970 -1.831 33.642 1.00 95.81 99 MET A O 1
ATOM 794 N N . ILE A 1 100 ? -12.873 -1.098 33.318 1.00 95.19 100 ILE A N 1
ATOM 795 C CA . ILE A 1 100 ? -12.393 -1.458 34.664 1.00 95.19 100 ILE A CA 1
ATOM 796 C C . ILE A 1 100 ? -13.140 -0.657 35.737 1.00 95.19 100 ILE A C 1
ATOM 798 O O . ILE A 1 100 ? -13.603 -1.234 36.723 1.00 95.19 100 ILE A O 1
ATOM 802 N N . GLN A 1 101 ? -13.312 0.652 35.540 1.00 95.88 101 GLN A N 1
ATOM 803 C CA . GLN A 1 101 ? -14.080 1.498 36.459 1.00 95.88 101 GLN A CA 1
ATOM 804 C C . GLN A 1 101 ? -15.525 1.011 36.590 1.00 95.88 101 GLN A C 1
ATOM 806 O O . GLN A 1 101 ? -16.023 0.845 37.703 1.00 95.88 101 GLN A O 1
ATOM 811 N N . THR A 1 102 ? -16.171 0.702 35.465 1.00 95.25 102 THR A N 1
ATOM 812 C CA . THR A 1 102 ? -17.542 0.178 35.442 1.00 95.25 102 THR A CA 1
ATOM 813 C C . THR A 1 102 ? -17.650 -1.142 36.195 1.00 95.25 102 THR A C 1
ATOM 815 O O . THR A 1 102 ? -18.541 -1.308 37.028 1.00 95.25 102 THR A O 1
ATOM 818 N N . ARG A 1 103 ? -16.703 -2.063 35.985 1.00 95.06 103 ARG A N 1
ATOM 819 C CA . ARG A 1 103 ? -16.649 -3.338 36.710 1.00 95.06 103 ARG A CA 1
ATOM 820 C C . ARG A 1 103 ? -16.538 -3.136 38.223 1.00 95.06 103 ARG A C 1
ATOM 822 O O . ARG A 1 103 ? -17.232 -3.815 38.977 1.00 95.06 103 ARG A O 1
ATOM 829 N N . ASN A 1 104 ? -15.709 -2.193 38.664 1.00 95.06 104 ASN A N 1
ATOM 830 C CA . ASN A 1 104 ? -15.552 -1.878 40.083 1.00 95.06 104 ASN A CA 1
ATOM 831 C C . ASN A 1 104 ? -16.827 -1.268 40.680 1.00 95.06 104 ASN A C 1
ATOM 833 O O . ASN A 1 104 ? -17.211 -1.624 41.794 1.00 95.06 104 ASN A O 1
ATOM 837 N N . MET A 1 105 ? -17.518 -0.393 39.939 1.00 94.38 105 MET A N 1
ATOM 838 C CA . MET A 1 105 ? -18.812 0.150 40.366 1.00 94.38 105 MET A CA 1
ATOM 839 C C . MET A 1 105 ? -19.861 -0.953 40.528 1.00 94.38 105 MET A C 1
ATOM 841 O O . MET A 1 105 ? -20.550 -0.986 41.546 1.00 94.38 105 MET A O 1
ATOM 845 N N . VAL A 1 106 ? -19.949 -1.879 39.568 1.00 94.88 106 VAL A N 1
ATOM 846 C CA . VAL A 1 106 ? -20.876 -3.021 39.630 1.00 94.88 106 VAL A CA 1
ATOM 847 C C . VAL A 1 106 ? -20.583 -3.900 40.843 1.00 94.88 106 VAL A C 1
ATOM 849 O O . VAL A 1 106 ? -21.500 -4.192 41.601 1.00 94.88 106 VAL A O 1
ATOM 852 N N . ALA A 1 107 ? -19.318 -4.250 41.092 1.00 92.56 107 ALA A N 1
ATOM 853 C CA . ALA A 1 107 ? -18.938 -5.019 42.279 1.00 92.56 107 ALA A CA 1
ATOM 854 C C . ALA A 1 107 ? -19.305 -4.291 43.588 1.00 92.56 107 ALA A C 1
ATOM 856 O O . ALA A 1 107 ? -19.774 -4.902 44.546 1.00 92.56 107 ALA A O 1
ATOM 857 N N . GLY A 1 108 ? -19.141 -2.964 43.627 1.00 94.88 108 GLY A N 1
ATOM 858 C CA . GLY A 1 108 ? -19.561 -2.149 44.766 1.00 94.88 108 GLY A CA 1
ATOM 859 C C . GLY A 1 108 ? -21.078 -2.140 44.985 1.00 94.88 108 GLY A C 1
ATOM 860 O O . GLY A 1 108 ? -21.528 -2.135 46.131 1.00 94.88 108 GLY A O 1
ATOM 861 N N . LEU A 1 109 ? -21.872 -2.139 43.912 1.00 94.06 109 LEU A N 1
ATOM 862 C CA . LEU A 1 109 ? -23.331 -2.247 43.992 1.00 94.06 109 LEU A CA 1
ATOM 863 C C . LEU A 1 109 ? -23.777 -3.640 44.438 1.00 94.06 109 LEU A C 1
ATOM 865 O O . LEU A 1 109 ? -24.684 -3.735 45.259 1.00 94.06 109 LEU A O 1
ATOM 869 N N . ASP A 1 110 ? -23.116 -4.690 43.958 1.00 93.81 110 ASP A N 1
ATOM 870 C CA . ASP A 1 110 ? -23.413 -6.075 44.328 1.00 93.81 110 ASP A CA 1
ATOM 871 C C . ASP A 1 110 ? -23.218 -6.300 45.837 1.00 93.81 110 ASP A C 1
ATOM 873 O O . ASP A 1 110 ? -24.125 -6.754 46.529 1.00 93.81 110 ASP A O 1
ATOM 877 N N . ASN A 1 111 ? -22.104 -5.811 46.395 1.00 93.81 111 ASN A N 1
ATOM 878 C CA . ASN A 1 111 ? -21.861 -5.840 47.842 1.00 93.81 111 ASN A CA 1
ATOM 879 C C . ASN A 1 111 ? -22.945 -5.101 48.645 1.00 93.81 111 ASN A C 1
ATOM 881 O O . ASN A 1 111 ? -23.371 -5.565 49.703 1.00 93.81 111 ASN A O 1
ATOM 885 N N . LYS A 1 112 ? -23.411 -3.942 48.159 1.00 93.75 112 LYS A N 1
ATOM 886 C CA . LYS A 1 112 ? -24.508 -3.202 48.808 1.00 93.75 112 LYS A CA 1
ATOM 887 C C . LYS A 1 112 ? -25.819 -3.977 48.749 1.00 93.75 112 LYS A C 1
ATOM 889 O O . LYS A 1 112 ? -26.590 -3.930 49.704 1.00 93.75 112 LYS A O 1
ATOM 894 N N . LEU A 1 113 ? -26.078 -4.660 47.640 1.00 94.19 113 LEU A N 1
ATOM 895 C CA . LEU A 1 113 ? -27.280 -5.457 47.450 1.00 94.19 113 LEU A CA 1
ATOM 896 C C . LEU A 1 113 ? -27.292 -6.665 48.391 1.00 94.19 113 LEU A C 1
ATOM 898 O O . LEU A 1 113 ? -28.305 -6.881 49.053 1.00 94.19 113 LEU A O 1
ATOM 902 N N . VAL A 1 114 ? -26.163 -7.366 48.534 1.00 93.19 114 VAL A N 1
ATOM 903 C CA . VAL A 1 114 ? -25.987 -8.442 49.527 1.00 93.19 114 VAL A CA 1
ATOM 904 C C . VAL A 1 114 ? -26.248 -7.920 50.941 1.00 93.19 114 VAL A C 1
ATOM 906 O O . VAL A 1 114 ? -27.075 -8.475 51.657 1.00 93.19 114 VAL A O 1
ATOM 909 N N . PHE A 1 115 ? -25.644 -6.789 51.317 1.00 92.06 115 PHE A N 1
ATOM 910 C CA . PHE A 1 115 ? -25.866 -6.180 52.632 1.00 92.06 115 PHE A CA 1
ATOM 911 C C . PHE A 1 115 ? -27.341 -5.820 52.888 1.00 92.06 115 PHE A C 1
ATOM 913 O O . PHE A 1 115 ? -27.863 -6.016 53.985 1.00 92.06 115 PHE A O 1
ATOM 920 N N . ILE A 1 116 ? -28.045 -5.288 51.884 1.00 91.81 116 ILE A N 1
ATOM 921 C CA . ILE A 1 116 ? -29.479 -4.988 51.998 1.00 91.81 116 ILE A CA 1
ATOM 922 C C . ILE A 1 116 ? -30.293 -6.278 52.143 1.00 91.81 116 ILE A C 1
ATOM 924 O O . ILE A 1 116 ? -31.207 -6.316 52.964 1.00 91.81 116 ILE A O 1
ATOM 928 N N . GLN A 1 117 ? -29.967 -7.330 51.388 1.00 89.38 117 GLN A N 1
ATOM 929 C CA . GLN A 1 117 ? -30.634 -8.629 51.500 1.00 89.38 117 GLN A CA 1
ATOM 930 C C . GLN A 1 117 ? -30.460 -9.240 52.892 1.00 89.38 117 GLN A C 1
ATOM 932 O O . GLN A 1 117 ? -31.449 -9.668 53.482 1.00 89.38 117 GLN A O 1
ATOM 937 N N . GLU A 1 118 ? -29.247 -9.213 53.447 1.00 88.25 118 GLU A N 1
ATOM 938 C CA . GLU A 1 118 ? -28.977 -9.657 54.819 1.00 88.25 118 GLU A CA 1
ATOM 939 C C . GLU A 1 118 ? -29.791 -8.852 55.835 1.00 88.25 118 GLU A C 1
ATOM 941 O O . GLU A 1 118 ? -30.425 -9.425 56.719 1.00 88.25 118 GLU A O 1
ATOM 946 N N . ARG A 1 119 ? -29.850 -7.522 55.684 1.00 85.19 119 ARG A N 1
ATOM 947 C CA . ARG A 1 119 ? -30.667 -6.674 56.562 1.00 85.19 119 ARG 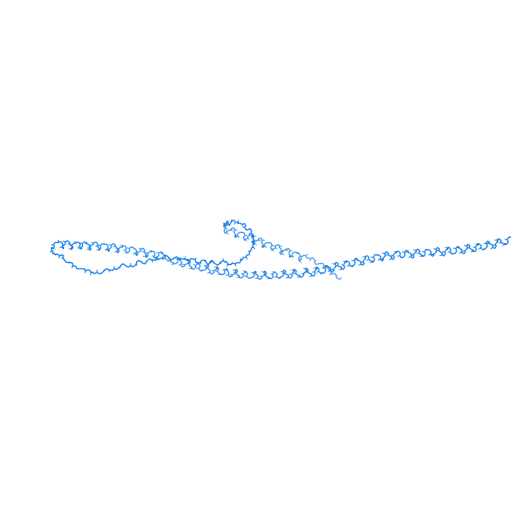A CA 1
ATOM 948 C C . ARG A 1 119 ? -32.151 -6.994 56.474 1.00 85.19 119 ARG A C 1
ATOM 950 O O . ARG A 1 119 ? -32.797 -6.999 57.510 1.00 85.19 119 ARG A O 1
ATOM 957 N N . ILE A 1 120 ? -32.684 -7.234 55.275 1.00 83.25 120 ILE A N 1
ATOM 958 C CA . ILE A 1 120 ? -34.089 -7.617 55.079 1.00 83.25 120 ILE A CA 1
ATOM 959 C C . ILE A 1 120 ? 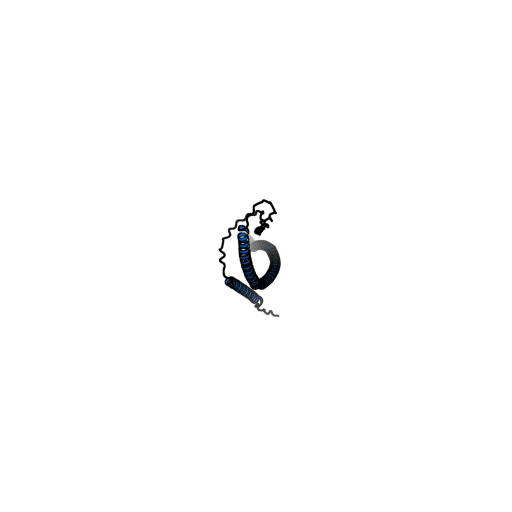-34.370 -8.967 55.742 1.00 83.25 120 ILE A C 1
ATOM 961 O O . ILE A 1 120 ? -35.383 -9.093 56.420 1.00 83.25 120 ILE A O 1
ATOM 965 N N . GLN A 1 121 ? -33.479 -9.951 55.590 1.00 79.38 121 GLN A N 1
ATOM 966 C CA . GLN A 1 121 ? -33.615 -11.257 56.246 1.00 79.38 121 GLN A CA 1
ATOM 967 C C . GLN A 1 121 ? -33.522 -11.159 57.773 1.00 79.38 121 GLN A C 1
ATOM 969 O O . GLN A 1 121 ? -34.198 -11.905 58.472 1.00 79.38 121 GLN A O 1
ATOM 974 N N . ALA A 1 122 ? -32.706 -10.237 58.288 1.00 76.75 122 ALA A N 1
ATOM 975 C CA . ALA A 1 122 ? -32.580 -9.979 59.718 1.00 76.75 122 ALA A CA 1
ATOM 976 C C . ALA A 1 122 ? -33.773 -9.209 60.311 1.00 76.75 122 ALA A C 1
ATOM 978 O O . ALA A 1 122 ? -33.902 -9.152 61.534 1.00 76.75 122 ALA A O 1
ATOM 979 N N . VAL A 1 123 ? -34.640 -8.601 59.487 1.00 79.19 123 VAL A N 1
ATOM 980 C CA . VAL A 1 123 ? -35.914 -8.077 59.986 1.00 79.19 123 VAL A CA 1
ATOM 981 C C . VAL A 1 123 ? -36.782 -9.277 60.346 1.00 79.19 123 VAL A C 1
ATOM 983 O O . VAL A 1 123 ? -37.355 -9.931 59.476 1.00 79.19 123 VAL A O 1
ATOM 986 N N . ASP A 1 124 ? -36.884 -9.553 61.643 1.00 70.88 124 ASP A N 1
ATOM 987 C CA . ASP A 1 124 ? -37.696 -10.639 62.184 1.00 70.88 124 ASP A CA 1
ATOM 988 C C . ASP A 1 124 ? -39.183 -10.246 62.194 1.00 70.88 124 ASP A C 1
ATOM 990 O O . ASP A 1 124 ? -39.820 -9.993 63.222 1.00 70.88 124 ASP A O 1
ATOM 994 N N . ILE A 1 125 ? -39.734 -10.146 60.982 1.00 75.00 125 ILE A N 1
ATOM 995 C CA . ILE A 1 125 ? -41.146 -9.853 60.708 1.00 75.00 125 ILE A CA 1
ATOM 996 C C . ILE A 1 125 ? -42.043 -10.868 61.430 1.00 75.00 125 ILE A C 1
ATOM 998 O O . ILE A 1 125 ? -43.183 -10.564 61.784 1.00 75.00 125 ILE A O 1
ATOM 1002 N N . GLU A 1 126 ? -41.547 -12.082 61.671 1.00 66.69 126 GLU A N 1
ATOM 1003 C CA . GLU A 1 126 ? -42.299 -13.119 62.361 1.00 66.69 126 GLU A CA 1
ATOM 1004 C C . GLU A 1 126 ? -42.463 -12.814 63.855 1.00 66.69 126 GLU A C 1
ATOM 1006 O O . GLU A 1 126 ? -43.557 -13.000 64.398 1.00 66.69 126 GLU A O 1
ATOM 1011 N N . GLU A 1 127 ? -41.430 -12.291 64.520 1.00 77.69 127 GLU A N 1
ATOM 1012 C CA . GLU A 1 127 ? -41.528 -11.889 65.924 1.00 77.69 127 GLU A CA 1
ATOM 1013 C C . GLU A 1 127 ? -42.429 -10.657 66.109 1.00 77.69 127 GLU A C 1
ATOM 1015 O O . GLU A 1 127 ? -43.273 -10.636 67.013 1.00 77.69 127 GLU A O 1
ATOM 1020 N N . GLU A 1 128 ? -42.327 -9.658 65.226 1.00 80.38 128 GLU A N 1
ATOM 1021 C CA . GLU A 1 128 ? -43.243 -8.509 65.250 1.00 80.38 128 GLU A CA 1
ATOM 1022 C C . GLU A 1 128 ? -44.696 -8.926 64.992 1.00 80.38 128 GLU A C 1
ATOM 1024 O O . GLU A 1 128 ? -45.601 -8.490 65.708 1.00 80.38 128 GLU A O 1
ATOM 1029 N N . ASN A 1 129 ? -44.938 -9.837 64.045 1.00 79.56 129 ASN A N 1
ATOM 1030 C CA . ASN A 1 129 ? -46.280 -10.358 63.784 1.00 79.56 129 ASN A CA 1
ATOM 1031 C C . ASN A 1 129 ? -46.842 -11.153 64.971 1.00 79.56 129 ASN A C 1
ATOM 1033 O O . ASN A 1 129 ? -48.035 -11.043 65.269 1.00 79.56 129 ASN A O 1
ATOM 1037 N N . LYS A 1 130 ? -46.005 -11.919 65.685 1.00 82.81 130 LYS A N 1
ATOM 1038 C CA . LYS A 1 130 ? -46.403 -12.618 66.920 1.00 82.81 130 LYS A CA 1
ATOM 1039 C C . LYS A 1 130 ? -46.780 -11.632 68.027 1.00 82.81 130 LYS A C 1
ATOM 1041 O O . LYS A 1 130 ? -47.813 -11.819 68.671 1.00 82.81 130 LYS A O 1
ATOM 1046 N N . LYS A 1 131 ? -46.003 -10.558 68.212 1.00 88.00 131 LYS A N 1
ATOM 1047 C CA . LYS A 1 131 ? -46.315 -9.482 69.173 1.00 88.00 131 LYS A CA 1
ATOM 1048 C C . LYS A 1 131 ? -47.637 -8.791 68.834 1.00 88.00 131 LYS A C 1
ATOM 1050 O O . LYS A 1 131 ? -48.503 -8.685 69.698 1.00 88.00 131 LYS A O 1
ATOM 1055 N N . LEU A 1 132 ? -47.842 -8.428 67.567 1.00 88.06 132 LEU A N 1
ATOM 1056 C CA . LEU A 1 132 ? -49.092 -7.835 67.078 1.00 88.06 132 LEU A CA 1
ATOM 1057 C C . LEU A 1 132 ? -50.305 -8.759 67.258 1.00 88.06 132 LEU A C 1
ATOM 1059 O O . LEU A 1 132 ? -51.398 -8.293 67.584 1.00 88.06 132 LEU A O 1
ATOM 1063 N N . ALA A 1 133 ? -50.145 -10.068 67.052 1.00 88.25 133 ALA A N 1
ATOM 1064 C CA . ALA A 1 133 ? -51.216 -11.036 67.271 1.00 88.25 133 ALA A CA 1
ATOM 1065 C C . ALA A 1 133 ? -51.602 -11.143 68.757 1.00 88.25 133 ALA A C 1
ATOM 1067 O O . ALA A 1 133 ? -52.792 -11.148 69.074 1.00 88.25 133 ALA A O 1
ATOM 1068 N N . ALA A 1 134 ? -50.615 -11.170 69.658 1.00 92.25 134 ALA A N 1
ATOM 1069 C CA . ALA A 1 134 ? -50.837 -11.193 71.104 1.00 92.25 134 ALA A CA 1
ATOM 1070 C C . ALA A 1 134 ? -51.470 -9.891 71.625 1.00 92.25 134 ALA A C 1
ATOM 1072 O O . ALA A 1 134 ? -52.334 -9.909 72.501 1.00 92.25 134 ALA A O 1
ATOM 1073 N N . GLU A 1 135 ? -51.085 -8.746 71.065 1.00 93.56 135 GLU A N 1
ATOM 1074 C CA . GLU A 1 135 ? -51.710 -7.469 71.406 1.00 93.56 135 GLU A CA 1
ATOM 1075 C C . GLU A 1 135 ? -53.181 -7.435 70.965 1.00 93.56 135 GLU A C 1
ATOM 1077 O O . GLU A 1 135 ? -54.057 -7.042 71.738 1.00 93.56 135 GLU A O 1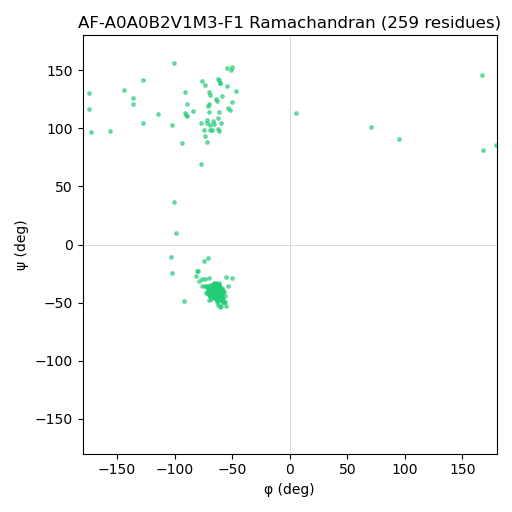
ATOM 1082 N N . LYS A 1 136 ? -53.490 -7.923 69.756 1.00 92.69 136 LYS A N 1
ATOM 1083 C CA . LYS A 1 136 ? -54.874 -8.010 69.262 1.00 92.69 136 LYS A CA 1
ATOM 1084 C C . LYS A 1 136 ? -55.762 -8.879 70.151 1.00 92.69 136 LYS A C 1
ATOM 1086 O O . LYS A 1 136 ? -56.903 -8.496 70.408 1.00 92.69 136 LYS A O 1
ATOM 1091 N N . THR A 1 137 ? -55.270 -10.023 70.630 1.00 93.88 137 THR A N 1
ATOM 1092 C CA . THR A 1 137 ? -56.050 -10.880 71.536 1.00 93.88 137 THR A CA 1
ATOM 1093 C C . THR A 1 137 ? -56.295 -10.195 72.879 1.00 93.88 137 THR A C 1
ATOM 1095 O O . THR A 1 137 ? -57.433 -10.185 73.350 1.00 93.88 137 THR A O 1
ATOM 1098 N N . ALA A 1 138 ? -55.283 -9.536 73.451 1.00 94.4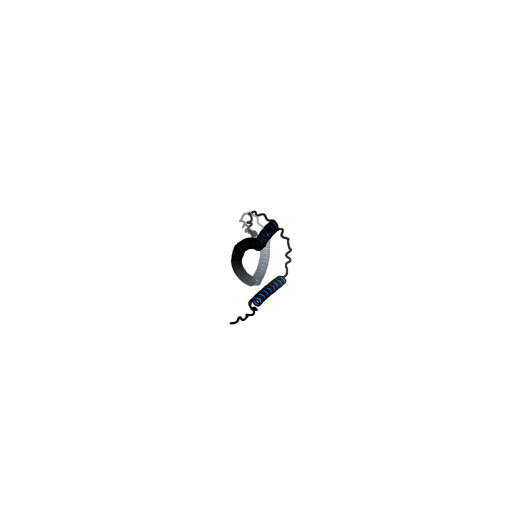4 138 ALA A N 1
ATOM 1099 C CA . ALA A 1 138 ? -55.426 -8.782 74.697 1.00 94.44 138 ALA A CA 1
ATOM 1100 C C . ALA A 1 138 ? -56.436 -7.625 74.574 1.00 94.44 138 ALA A C 1
ATOM 1102 O O . ALA A 1 138 ? -57.282 -7.429 75.451 1.00 94.44 138 ALA A O 1
ATOM 1103 N N . VAL A 1 139 ? -56.395 -6.875 73.469 1.00 94.25 139 VAL A N 1
ATOM 1104 C CA . VAL A 1 139 ? -57.350 -5.789 73.198 1.00 94.25 139 VAL A CA 1
ATOM 1105 C C . VAL A 1 139 ? -58.777 -6.324 73.086 1.00 94.25 139 VAL A C 1
ATOM 1107 O O . VAL A 1 139 ? -59.701 -5.714 73.627 1.00 94.25 139 VAL A O 1
ATOM 1110 N N . GLU A 1 140 ? -58.975 -7.469 72.436 1.00 94.75 140 GLU A N 1
ATOM 1111 C CA . GLU A 1 140 ? -60.298 -8.079 72.299 1.00 94.75 140 GLU A CA 1
ATOM 1112 C C . GLU A 1 140 ? -60.849 -8.574 73.647 1.00 94.75 140 GLU A C 1
ATOM 1114 O O . GLU A 1 140 ? -62.028 -8.379 73.953 1.00 94.75 140 GLU A O 1
ATOM 1119 N N . GLU A 1 141 ? -60.005 -9.133 74.516 1.00 94.12 141 GLU A N 1
ATOM 1120 C CA . GLU A 1 141 ? -60.403 -9.473 75.887 1.00 94.12 141 GLU A CA 1
ATOM 1121 C C . GLU A 1 141 ? -60.797 -8.239 76.704 1.00 94.12 141 GLU A C 1
ATOM 1123 O O . GLU A 1 141 ? -61.817 -8.244 77.401 1.00 94.12 141 GLU A O 1
ATOM 1128 N N . MET A 1 142 ? -60.023 -7.156 76.602 1.00 94.69 142 MET A N 1
ATOM 1129 C CA . MET A 1 142 ? -60.338 -5.886 77.259 1.00 94.69 142 MET A CA 1
ATOM 1130 C C . MET A 1 142 ? -61.641 -5.284 76.728 1.00 94.69 142 MET A C 1
ATOM 1132 O O . MET A 1 142 ? -62.431 -4.736 77.501 1.00 94.69 142 MET A O 1
ATOM 1136 N N . ARG A 1 143 ? -61.912 -5.430 75.427 1.00 93.94 143 ARG A N 1
ATOM 1137 C CA . ARG A 1 143 ? -63.168 -5.012 74.798 1.00 93.94 143 ARG A CA 1
ATOM 1138 C C . ARG A 1 143 ? -64.356 -5.779 75.373 1.00 93.94 143 ARG A C 1
ATOM 1140 O O . ARG A 1 143 ? -65.312 -5.147 75.817 1.00 93.94 143 ARG A O 1
ATOM 1147 N N . LYS A 1 144 ? -64.256 -7.110 75.459 1.00 95.19 144 LYS A N 1
ATOM 1148 C CA . LYS A 1 144 ? -65.280 -7.964 76.082 1.00 95.19 144 LYS A CA 1
ATOM 1149 C C . LYS A 1 144 ? -65.535 -7.574 77.538 1.00 95.19 144 LYS A C 1
ATOM 1151 O O . LYS A 1 144 ? -66.687 -7.379 77.910 1.00 95.19 144 LYS A O 1
ATOM 1156 N N . LYS A 1 145 ? -64.481 -7.385 78.343 1.00 94.25 145 LYS A N 1
ATOM 1157 C CA . LYS A 1 145 ? -64.591 -6.940 79.749 1.00 94.25 145 LYS A CA 1
ATOM 1158 C C . LYS A 1 145 ? -65.254 -5.569 79.883 1.00 94.25 145 LYS A C 1
ATOM 1160 O O . LYS A 1 145 ? -66.064 -5.344 80.776 1.00 94.25 145 LYS A O 1
ATOM 1165 N N . ARG A 1 146 ? -64.917 -4.629 79.002 1.00 94.00 146 ARG A N 1
ATOM 1166 C CA . ARG A 1 146 ? -65.552 -3.309 78.977 1.00 94.00 146 ARG A CA 1
ATOM 1167 C C . ARG A 1 146 ? -67.038 -3.420 78.644 1.00 94.00 146 ARG A C 1
ATOM 1169 O O . ARG A 1 146 ? -67.847 -2.726 79.252 1.00 94.00 146 ARG A O 1
ATOM 1176 N N . ASP A 1 147 ? -67.393 -4.253 77.675 1.00 93.06 147 ASP A N 1
ATOM 1177 C CA . ASP A 1 147 ? -68.773 -4.378 77.213 1.00 93.06 147 ASP A CA 1
ATOM 1178 C C . ASP A 1 147 ? -69.651 -5.089 78.260 1.00 93.06 147 ASP A C 1
ATOM 1180 O O . ASP A 1 147 ? -70.780 -4.655 78.493 1.00 93.06 147 ASP A O 1
ATOM 1184 N N . THR A 1 148 ? -69.117 -6.071 78.998 1.00 92.75 148 THR A N 1
ATOM 1185 C CA . THR A 1 148 ? -69.810 -6.655 80.162 1.00 92.75 148 THR A CA 1
ATOM 1186 C C . THR A 1 148 ? -69.984 -5.647 81.298 1.00 92.75 148 THR A C 1
ATOM 1188 O O . THR A 1 148 ? -71.080 -5.531 81.841 1.00 92.75 148 THR A O 1
ATOM 1191 N N . LEU A 1 149 ? -68.955 -4.856 81.624 1.00 90.25 149 LEU A N 1
ATOM 1192 C CA . LEU A 1 149 ? -69.067 -3.784 82.622 1.00 90.25 149 LEU A CA 1
ATOM 1193 C C . LEU A 1 149 ? -70.108 -2.733 82.225 1.00 90.25 149 LEU A C 1
ATOM 1195 O O . LEU A 1 149 ? -70.878 -2.282 83.071 1.00 90.25 149 LEU A O 1
ATOM 1199 N N . LYS A 1 150 ? -70.167 -2.360 80.941 1.00 90.94 150 LYS A N 1
ATOM 1200 C CA . LYS A 1 150 ? -71.207 -1.462 80.425 1.00 90.94 150 LYS A CA 1
ATOM 1201 C C . LYS A 1 150 ? -72.602 -2.059 80.578 1.00 90.94 150 LYS A C 1
ATOM 1203 O O . LYS A 1 150 ? -73.497 -1.326 80.981 1.00 90.94 150 LYS A O 1
ATOM 1208 N N . ALA A 1 151 ? -72.787 -3.347 80.291 1.00 86.19 151 ALA A N 1
ATOM 1209 C CA . ALA A 1 151 ? -74.074 -4.020 80.461 1.00 86.19 151 ALA A CA 1
ATOM 1210 C C . ALA A 1 151 ? -74.531 -4.018 81.931 1.00 86.19 151 ALA A C 1
ATOM 1212 O O . ALA A 1 151 ? -75.656 -3.615 82.214 1.00 86.19 151 ALA A O 1
ATOM 1213 N N . VAL A 1 152 ? -73.634 -4.347 82.868 1.00 84.44 152 VAL A N 1
ATOM 1214 C CA . VAL A 1 152 ? -73.913 -4.312 84.317 1.00 84.44 152 VAL A CA 1
ATOM 1215 C C . VAL A 1 152 ? -74.222 -2.891 84.799 1.00 84.44 152 VAL A C 1
ATOM 1217 O O . VAL A 1 152 ? -75.149 -2.679 85.578 1.00 84.44 152 VAL A O 1
ATOM 1220 N N . ALA A 1 153 ? -73.471 -1.893 84.328 1.00 78.44 153 ALA A N 1
ATOM 1221 C CA . ALA A 1 153 ? -73.734 -0.495 84.658 1.00 78.44 153 ALA A CA 1
ATOM 1222 C C . ALA A 1 153 ? -75.096 -0.027 84.118 1.00 78.44 153 ALA A C 1
ATOM 1224 O O . ALA A 1 153 ? -75.800 0.712 84.807 1.00 78.44 153 ALA A O 1
ATOM 1225 N N . LEU A 1 154 ? -75.483 -0.477 82.918 1.00 76.19 154 LEU A N 1
ATOM 1226 C CA . LEU A 1 154 ? -76.797 -0.199 82.346 1.00 76.19 154 LEU A CA 1
ATOM 1227 C C . LEU A 1 154 ? -77.907 -0.848 83.182 1.00 76.19 154 LEU A C 1
ATOM 1229 O O . LEU A 1 154 ? -78.853 -0.152 83.529 1.00 76.19 154 LEU A O 1
ATOM 1233 N N . GLU A 1 155 ? -77.758 -2.120 83.574 1.00 71.44 155 GLU A N 1
ATOM 1234 C CA . GLU A 1 155 ? -78.695 -2.833 84.460 1.00 71.44 155 GLU A CA 1
ATOM 1235 C C . GLU A 1 155 ? -78.855 -2.140 85.820 1.00 71.44 155 GLU A C 1
ATOM 1237 O O . GLU A 1 155 ? -79.978 -1.949 86.306 1.00 71.44 155 GLU A O 1
ATOM 1242 N N . GLY A 1 156 ? -77.742 -1.704 86.416 1.00 69.62 156 GLY A N 1
ATOM 1243 C CA . GLY A 1 156 ? -77.731 -0.916 87.646 1.00 69.62 156 GLY A CA 1
ATOM 1244 C C . GLY A 1 156 ? -78.442 0.429 87.480 1.00 69.62 156 GLY A C 1
ATOM 1245 O O . GLY A 1 156 ? -79.258 0.805 88.322 1.00 69.62 156 GLY A O 1
ATOM 1246 N N . ALA A 1 157 ? -78.212 1.129 86.367 1.00 63.00 157 ALA A N 1
ATOM 1247 C CA . ALA A 1 157 ? -78.885 2.387 86.051 1.00 63.00 157 ALA A CA 1
ATOM 1248 C C . ALA A 1 157 ? -80.393 2.202 85.802 1.00 63.00 157 ALA A C 1
ATOM 1250 O O . ALA A 1 157 ? -81.190 2.990 86.314 1.00 63.00 157 ALA A O 1
ATOM 1251 N N . THR A 1 158 ? -80.815 1.143 85.102 1.00 60.38 158 THR A N 1
ATOM 1252 C CA . THR A 1 158 ? -82.240 0.795 84.955 1.00 60.38 158 THR A CA 1
ATOM 1253 C C . THR A 1 158 ? -82.877 0.407 86.283 1.00 60.38 158 THR A C 1
ATOM 1255 O O . THR A 1 158 ? -84.011 0.800 86.535 1.00 60.38 158 THR A O 1
ATOM 1258 N N . SER A 1 159 ? -82.154 -0.273 87.177 1.00 58.22 159 SER A N 1
ATOM 1259 C CA . SER A 1 159 ? -82.642 -0.607 88.524 1.00 58.22 159 SER A CA 1
ATOM 1260 C C . SER A 1 159 ? -82.819 0.640 89.401 1.00 58.22 159 SER A C 1
ATOM 1262 O O . SER A 1 159 ? -83.768 0.731 90.181 1.00 58.22 159 SER A O 1
ATOM 1264 N N . ILE A 1 160 ? -81.945 1.642 89.246 1.00 58.16 160 ILE A N 1
ATOM 1265 C CA . ILE A 1 160 ? -82.067 2.944 89.917 1.00 58.16 160 ILE A CA 1
ATOM 1266 C C . ILE A 1 160 ? -83.222 3.762 89.323 1.00 58.16 160 ILE A C 1
ATOM 1268 O O . ILE A 1 160 ? -83.987 4.357 90.080 1.00 58.16 160 ILE A O 1
ATOM 1272 N N . LEU A 1 161 ? -83.406 3.763 87.999 1.00 54.84 161 LEU A N 1
ATOM 1273 C CA . LEU A 1 161 ? -84.536 4.434 87.343 1.00 54.84 161 LEU A CA 1
ATOM 1274 C C . LEU A 1 161 ? -85.885 3.778 87.678 1.00 54.84 161 LEU A C 1
ATOM 1276 O O . LEU A 1 161 ? -86.846 4.499 87.931 1.00 54.84 161 LEU A O 1
ATOM 1280 N N . LEU A 1 162 ? -85.955 2.448 87.789 1.00 52.38 162 LEU A N 1
ATOM 1281 C CA . LEU A 1 162 ? -87.143 1.725 88.267 1.00 52.38 162 LEU A CA 1
ATOM 1282 C C . LEU A 1 162 ? -87.456 2.025 89.741 1.00 52.38 162 LEU A C 1
ATOM 1284 O O . LEU A 1 162 ? -88.623 2.140 90.105 1.00 52.38 162 LEU A O 1
ATOM 1288 N N . ARG A 1 163 ? -86.438 2.245 90.588 1.00 49.47 163 ARG A N 1
ATOM 1289 C CA . ARG A 1 163 ? -86.644 2.764 91.955 1.00 49.47 163 ARG A CA 1
ATOM 1290 C C . ARG A 1 163 ? -87.118 4.216 91.973 1.00 49.47 163 ARG A C 1
ATOM 1292 O O . ARG A 1 163 ? -87.908 4.577 92.839 1.00 49.47 163 ARG A O 1
ATOM 1299 N N . LYS A 1 164 ? -86.656 5.040 91.032 1.00 46.91 164 LYS A N 1
ATOM 1300 C CA . LYS A 1 164 ? -87.012 6.463 90.942 1.00 46.91 164 LYS A CA 1
ATOM 1301 C C . LYS A 1 164 ? -88.387 6.700 90.302 1.00 46.91 164 LYS A C 1
ATOM 1303 O O . LYS A 1 164 ? -89.015 7.708 90.597 1.00 46.91 164 LYS A O 1
ATOM 1308 N N . ALA A 1 165 ? -88.895 5.755 89.507 1.00 44.25 165 ALA A N 1
ATOM 1309 C CA . ALA A 1 165 ? -90.254 5.781 88.958 1.00 44.25 165 ALA A CA 1
ATOM 1310 C C . ALA A 1 165 ? -91.361 5.524 90.009 1.00 44.25 165 ALA A C 1
ATOM 1312 O O . ALA A 1 165 ? -92.524 5.793 89.731 1.00 44.25 165 ALA A O 1
ATOM 1313 N N . ASN A 1 166 ? -91.012 5.074 91.225 1.00 40.91 166 ASN A N 1
ATOM 1314 C CA . ASN A 1 166 ? -91.944 4.882 92.349 1.00 40.91 166 ASN A CA 1
ATOM 1315 C C . ASN A 1 166 ? -91.950 6.029 93.380 1.00 40.91 166 ASN A C 1
ATOM 1317 O O . ASN A 1 166 ? -92.572 5.906 94.434 1.00 40.91 166 ASN A O 1
ATOM 1321 N N . SER A 1 167 ? -91.301 7.160 93.094 1.00 38.81 167 SER A N 1
ATOM 1322 C CA . SER A 1 167 ? -91.457 8.381 93.889 1.00 38.81 167 SER A CA 1
ATOM 1323 C C . SER A 1 167 ? -91.813 9.553 92.981 1.00 38.81 167 SER A C 1
ATOM 1325 O O . SER A 1 167 ? -90.959 10.082 92.270 1.00 38.81 167 SER A O 1
ATOM 1327 N N . ASN A 1 168 ? -93.086 9.948 93.026 1.00 39.31 168 ASN A N 1
ATOM 1328 C CA . ASN A 1 168 ? -93.573 11.238 92.546 1.00 39.31 168 ASN A CA 1
ATOM 1329 C C . ASN A 1 168 ? -92.672 12.373 93.053 1.00 39.31 168 ASN A C 1
ATOM 1331 O O . ASN A 1 168 ? -92.406 12.410 94.253 1.00 39.31 168 ASN A O 1
ATOM 1335 N N . VAL A 1 169 ? -92.272 13.288 92.158 1.00 40.81 169 VAL A N 1
ATOM 1336 C CA . VAL A 1 169 ? -92.206 14.766 92.316 1.00 40.81 169 VAL A CA 1
ATOM 1337 C C . VAL A 1 169 ? -91.384 15.368 91.147 1.00 40.81 169 VAL A C 1
ATOM 1339 O O . VAL A 1 169 ? -90.496 14.695 90.619 1.00 40.81 169 VAL A O 1
ATOM 1342 N N . PRO A 1 170 ? -91.729 16.579 90.658 1.00 41.94 170 PRO A N 1
ATOM 1343 C CA . PRO A 1 170 ? -91.660 16.919 89.241 1.00 41.94 170 PRO A CA 1
ATOM 1344 C C . PRO A 1 170 ? -90.439 17.747 88.803 1.00 41.94 170 PRO A C 1
ATOM 1346 O O . PRO A 1 170 ? -89.827 18.478 89.575 1.00 41.94 170 PRO A O 1
ATOM 1349 N N . LEU A 1 171 ? -90.163 17.606 87.503 1.00 44.75 171 LEU A N 1
ATOM 1350 C CA . LEU A 1 171 ? -89.720 18.585 86.499 1.00 44.75 171 LEU A CA 1
ATOM 1351 C C . LEU A 1 171 ? -89.401 20.021 86.976 1.00 44.75 171 LEU A C 1
ATOM 1353 O O . LEU A 1 171 ? -90.337 20.770 87.238 1.00 44.75 171 LEU A O 1
ATOM 1357 N N . ILE A 1 172 ? -88.122 20.434 86.912 1.00 41.78 172 ILE A N 1
ATOM 1358 C CA . ILE A 1 172 ? -87.695 21.802 86.542 1.00 41.78 172 ILE A CA 1
ATOM 1359 C C . ILE A 1 172 ? -86.389 21.737 85.721 1.00 41.78 172 ILE A C 1
ATOM 1361 O O . ILE A 1 172 ? -85.448 21.023 86.066 1.00 41.78 172 ILE A O 1
ATOM 1365 N N . ASP A 1 173 ? -86.413 22.497 84.628 1.00 38.97 173 ASP A N 1
ATOM 1366 C CA . ASP A 1 173 ? -85.376 22.838 83.650 1.00 38.97 173 ASP A CA 1
ATOM 1367 C C . ASP A 1 173 ? -84.045 23.343 84.238 1.00 38.97 173 ASP A C 1
ATOM 1369 O O . ASP A 1 173 ? -84.010 24.001 85.277 1.00 38.97 173 ASP A O 1
ATOM 1373 N N . GLY A 1 174 ? -82.944 23.129 83.508 1.00 37.75 174 GLY A N 1
ATOM 1374 C CA . GLY A 1 174 ? -81.633 23.681 83.867 1.00 37.75 174 GLY A CA 1
ATOM 1375 C C . GLY A 1 174 ? -80.511 23.295 82.907 1.00 37.75 174 GLY A C 1
ATOM 1376 O O . GLY A 1 174 ? -79.799 22.320 83.115 1.00 37.75 174 GLY A O 1
ATOM 1377 N N . GLN A 1 175 ? -80.392 24.082 81.845 1.00 39.09 175 GLN A N 1
ATOM 1378 C CA . GLN A 1 175 ? -79.475 24.010 80.709 1.00 39.09 175 GLN A CA 1
ATOM 1379 C C . GLN A 1 175 ? -77.962 23.882 80.991 1.00 39.09 175 GLN A C 1
ATOM 1381 O O . GLN A 1 175 ? -77.409 24.515 81.881 1.00 39.09 175 GLN A O 1
ATOM 1386 N N . GLN A 1 176 ? -77.323 23.210 80.021 1.00 46.44 176 GLN A N 1
ATOM 1387 C CA . GLN A 1 176 ? -76.007 23.478 79.418 1.00 46.44 176 GLN A CA 1
ATOM 1388 C C . GLN A 1 176 ? -74.740 23.237 80.253 1.00 46.44 176 GLN A C 1
ATOM 1390 O O . GLN A 1 176 ? -74.232 24.120 80.937 1.00 46.44 176 GLN A O 1
ATOM 1395 N N . THR A 1 177 ? -74.096 22.094 79.991 1.00 38.06 177 THR A N 1
ATOM 1396 C CA . THR A 1 177 ? -72.631 22.032 79.943 1.00 38.06 177 THR A CA 1
ATOM 1397 C C . THR A 1 177 ? -72.154 21.397 78.639 1.00 38.06 177 THR A C 1
ATOM 1399 O O . THR A 1 177 ? -72.777 20.519 78.046 1.00 38.06 177 THR A O 1
ATOM 1402 N N . SER A 1 178 ? -71.073 21.993 78.165 1.00 39.81 178 SER A N 1
ATOM 1403 C CA . SER A 1 178 ? -70.476 21.987 76.839 1.00 39.81 178 SER A CA 1
ATOM 1404 C C . SER A 1 178 ? -70.016 20.632 76.305 1.00 39.81 178 SER A C 1
ATOM 1406 O O . SER A 1 178 ? -69.373 19.843 76.994 1.00 39.81 178 SER A O 1
ATOM 1408 N N . SER A 1 179 ? -70.243 20.462 75.006 1.00 52.62 179 SER A N 1
ATOM 1409 C CA . SER A 1 179 ? -69.693 19.448 74.110 1.00 52.62 179 SER A CA 1
ATOM 1410 C C . SER A 1 179 ? -68.155 19.416 74.115 1.00 52.62 179 SER A C 1
ATOM 1412 O O . SER A 1 179 ? -67.537 20.470 73.950 1.00 52.62 179 SER A O 1
ATOM 1414 N N . PRO A 1 180 ? -67.508 18.238 74.150 1.00 43.31 180 PRO A N 1
ATOM 1415 C CA . PRO A 1 180 ? -66.179 18.072 73.589 1.00 43.31 180 PRO A CA 1
ATOM 1416 C C . PRO A 1 180 ? -66.295 17.684 72.110 1.00 43.31 180 PRO A C 1
ATOM 1418 O O . PRO A 1 180 ? -66.912 16.684 71.742 1.00 43.31 180 PRO A O 1
ATOM 1421 N N . SER A 1 181 ? -65.703 18.520 71.266 1.00 48.41 181 SER A N 1
ATOM 1422 C CA . SER A 1 181 ? -65.564 18.352 69.821 1.00 48.41 181 SER A CA 1
ATOM 1423 C C . SER A 1 181 ? -64.906 17.019 69.426 1.00 48.41 181 SER A C 1
ATOM 1425 O O . SER A 1 181 ? -64.059 16.505 70.161 1.00 48.41 181 SER A O 1
ATOM 1427 N N . PRO A 1 182 ? -65.213 16.481 68.231 1.00 47.22 182 PRO A N 1
ATOM 1428 C CA . PRO A 1 182 ? -64.551 15.296 67.706 1.00 47.22 182 PRO A CA 1
ATOM 1429 C C . PRO A 1 182 ? -63.098 15.618 67.330 1.00 47.22 182 PRO A C 1
ATOM 1431 O O . PRO A 1 182 ? -62.815 16.593 66.628 1.00 47.22 182 PRO A O 1
ATOM 1434 N N . LEU A 1 183 ? -62.170 14.777 67.792 1.00 38.81 183 LEU A N 1
ATOM 1435 C CA . LEU A 1 183 ? -60.787 14.786 67.330 1.00 38.81 183 LEU A CA 1
ATOM 1436 C C . LEU A 1 183 ? -60.760 14.547 65.817 1.00 38.81 183 LEU A C 1
ATOM 1438 O O . LEU A 1 183 ? -61.371 13.618 65.289 1.00 38.81 183 LEU A O 1
ATOM 1442 N N . LYS A 1 184 ? -60.057 15.454 65.145 1.00 42.34 184 LYS A N 1
ATOM 1443 C CA . LYS A 1 184 ? -59.859 15.530 63.702 1.00 42.34 184 LYS A CA 1
ATOM 1444 C C . LYS A 1 184 ? -59.400 14.180 63.146 1.00 42.34 184 LYS A C 1
ATOM 1446 O O . LYS A 1 184 ? -58.349 13.672 63.522 1.00 42.34 184 LYS A O 1
ATOM 1451 N N . SER A 1 185 ? -60.164 13.652 62.193 1.00 44.66 185 SER A N 1
ATOM 1452 C CA . SER A 1 185 ? -59.666 12.688 61.217 1.00 44.66 185 SER A CA 1
ATOM 1453 C C . SER A 1 185 ? -58.536 13.362 60.436 1.00 44.66 185 SER A C 1
ATOM 1455 O O . SER A 1 185 ? -58.772 14.244 59.612 1.00 44.66 185 SER A O 1
ATOM 1457 N N . VAL A 1 186 ? -57.297 12.982 60.737 1.00 40.72 186 VAL A N 1
ATOM 1458 C CA . VAL A 1 186 ? -56.158 13.249 59.862 1.00 40.72 186 VAL A CA 1
ATOM 1459 C C . VAL A 1 186 ? -56.290 12.265 58.704 1.00 40.72 186 VAL A C 1
ATOM 1461 O O . VAL A 1 186 ? -55.967 11.086 58.836 1.00 40.72 186 VAL A O 1
ATOM 1464 N N . ARG A 1 187 ? -56.837 12.736 57.578 1.00 41.12 187 ARG A N 1
ATOM 1465 C CA . ARG A 1 187 ? -56.605 12.095 56.282 1.00 41.12 187 ARG A CA 1
ATOM 1466 C C . ARG A 1 187 ? -55.107 12.171 56.022 1.00 41.12 187 ARG A C 1
ATOM 1468 O O . ARG A 1 187 ? -54.558 13.258 55.884 1.00 41.12 187 ARG A O 1
ATOM 1475 N N . VAL A 1 188 ? -54.461 11.015 55.993 1.00 44.72 188 VAL A N 1
ATOM 1476 C CA . VAL A 1 188 ? -53.161 10.875 55.349 1.00 44.72 188 VAL A CA 1
ATOM 1477 C C . VAL A 1 188 ? -53.461 10.825 53.857 1.00 44.72 188 VAL A C 1
ATOM 1479 O O . VAL A 1 188 ? -54.011 9.838 53.367 1.00 44.72 188 VAL A O 1
ATOM 1482 N N . ASP A 1 189 ? -53.188 11.927 53.163 1.00 41.53 189 ASP A N 1
ATOM 1483 C CA . ASP A 1 189 ? -53.169 11.936 51.705 1.00 41.53 189 ASP A CA 1
ATOM 1484 C C . ASP A 1 189 ? -52.101 10.940 51.219 1.00 41.53 189 ASP A C 1
ATOM 1486 O O . ASP A 1 189 ? -51.015 10.862 51.806 1.00 41.53 189 ASP A O 1
ATOM 1490 N N . PRO A 1 190 ? -52.377 10.152 50.168 1.00 45.69 190 PRO A N 1
ATOM 1491 C CA . PRO A 1 190 ? -51.368 9.286 49.587 1.00 45.69 190 PRO A CA 1
ATOM 1492 C C . PRO A 1 190 ? -50.235 10.148 49.027 1.00 45.69 190 PRO A C 1
ATOM 1494 O O . PRO A 1 190 ? -50.447 11.011 48.174 1.00 45.69 190 PRO A O 1
ATOM 1497 N N . VAL A 1 191 ? -49.017 9.891 49.501 1.00 41.84 191 VAL A N 1
ATOM 1498 C CA . VAL A 1 191 ? -47.789 10.419 48.908 1.00 41.84 191 VAL A CA 1
ATOM 1499 C C . VAL A 1 191 ? -47.694 9.872 47.485 1.00 41.84 191 VAL A C 1
ATOM 1501 O O . VAL A 1 191 ? -47.299 8.730 47.258 1.00 41.84 191 VAL A O 1
ATOM 1504 N N . VAL A 1 192 ? -48.089 10.695 46.517 1.00 45.72 192 VAL A N 1
ATOM 1505 C CA . VAL A 1 192 ? -47.786 10.483 45.105 1.00 45.72 192 VAL A CA 1
ATOM 1506 C C . VAL A 1 192 ? -46.298 10.762 44.932 1.00 45.72 192 VAL A C 1
ATOM 1508 O O . VAL A 1 192 ? -45.858 11.910 44.944 1.00 45.72 192 VAL A O 1
ATOM 1511 N N . ILE A 1 193 ? -45.508 9.700 44.787 1.00 37.53 193 ILE A N 1
ATOM 1512 C CA . ILE A 1 193 ? -44.123 9.809 44.334 1.00 37.53 193 ILE A CA 1
ATOM 1513 C C . ILE A 1 193 ? -44.177 10.119 42.835 1.00 37.53 193 ILE A C 1
ATOM 1515 O O . ILE A 1 193 ? -44.279 9.225 41.998 1.00 37.53 193 ILE A O 1
ATOM 1519 N N . CYS A 1 194 ? -44.145 11.408 42.496 1.00 35.66 194 CYS A N 1
ATOM 1520 C CA . CYS A 1 194 ? -43.838 11.864 41.147 1.00 35.66 194 CYS A CA 1
ATOM 1521 C C . CYS A 1 194 ? -42.384 11.497 40.830 1.00 35.66 194 CYS A C 1
ATOM 1523 O O . CYS A 1 194 ? -41.448 12.153 41.284 1.00 35.66 194 CYS A O 1
ATOM 1525 N N . SER A 1 195 ? -42.187 10.456 40.025 1.00 36.75 195 SER A N 1
ATOM 1526 C CA . SER A 1 195 ? -40.927 10.216 39.330 1.00 36.75 195 SER A CA 1
ATOM 1527 C C . SER A 1 195 ? -40.723 11.316 38.283 1.00 36.75 195 SER A C 1
ATOM 1529 O O . SER A 1 195 ? -41.282 11.257 37.186 1.00 36.75 195 SER A O 1
ATOM 1531 N N . HIS A 1 196 ? -39.930 12.331 38.622 1.00 33.00 196 HIS A N 1
ATOM 1532 C CA . HIS A 1 196 ? -39.353 13.242 37.641 1.00 33.00 196 HIS A CA 1
ATOM 1533 C C . HIS A 1 196 ? -38.307 12.478 36.820 1.00 33.00 196 HIS A C 1
ATOM 1535 O O . HIS A 1 196 ? -37.174 12.296 37.250 1.00 33.00 196 HIS A O 1
ATOM 1541 N N . THR A 1 197 ? -38.691 12.020 35.630 1.00 40.38 197 THR A N 1
ATOM 1542 C CA . THR A 1 197 ? -37.730 11.807 34.546 1.00 40.38 197 THR A CA 1
ATOM 1543 C C . THR A 1 197 ? -37.644 13.097 33.749 1.00 40.38 197 THR A C 1
ATOM 1545 O O . THR A 1 197 ? -38.607 13.486 33.079 1.00 40.38 197 THR A O 1
ATOM 1548 N N . ASP A 1 198 ? -36.495 13.754 33.850 1.00 36.41 198 ASP A N 1
ATOM 1549 C CA . ASP A 1 198 ? -36.109 14.894 33.033 1.00 36.41 198 ASP A CA 1
ATOM 1550 C C . ASP A 1 198 ? -36.263 14.572 31.545 1.00 36.41 198 ASP A C 1
ATOM 1552 O O . ASP A 1 198 ? -35.570 13.728 30.978 1.00 36.41 198 ASP A O 1
ATOM 1556 N N . LYS A 1 199 ? -37.175 15.291 30.890 1.00 43.81 199 LYS A N 1
ATOM 1557 C CA . LYS A 1 199 ? -37.166 15.466 29.440 1.00 43.81 199 LYS A CA 1
ATOM 1558 C C . LYS A 1 199 ? -36.409 16.751 29.131 1.00 43.81 199 LYS A C 1
ATOM 1560 O O . LYS A 1 199 ? -37.017 17.804 28.969 1.00 43.81 199 LYS A O 1
ATOM 1565 N N . GLN A 1 200 ? -35.090 16.657 28.997 1.00 40.56 200 GLN A N 1
ATOM 1566 C CA . GLN A 1 200 ? -34.342 17.595 28.165 1.00 40.56 200 GLN A CA 1
ATOM 1567 C C . GLN A 1 200 ? -34.005 16.913 26.844 1.00 40.56 200 GLN A C 1
ATOM 1569 O O . GLN A 1 200 ? -33.123 16.067 26.759 1.00 40.56 200 GLN A O 1
ATOM 1574 N N . SER A 1 201 ? -34.746 17.268 25.797 1.00 42.75 201 SER A N 1
ATOM 1575 C CA . SER A 1 201 ? -34.374 16.989 24.408 1.00 42.75 201 SER A CA 1
ATOM 1576 C C . SER A 1 201 ? -35.060 17.981 23.471 1.00 42.75 201 SER A C 1
ATOM 1578 O O . SER A 1 201 ? -36.223 17.816 23.104 1.00 42.75 201 SER A O 1
ATOM 1580 N N . LYS A 1 202 ? -34.322 19.027 23.093 1.00 39.09 202 LYS A N 1
ATOM 1581 C CA . LYS A 1 202 ? -34.399 19.772 21.820 1.00 39.09 202 LYS A CA 1
ATOM 1582 C C . LYS A 1 202 ? -33.235 20.775 21.856 1.00 39.09 202 LYS A C 1
ATOM 1584 O O . LYS A 1 202 ? -33.104 21.483 22.839 1.00 39.09 202 LYS A O 1
ATOM 1589 N N . LYS A 1 203 ? -32.372 20.926 20.852 1.00 43.53 203 LYS A N 1
ATOM 1590 C CA . LYS A 1 203 ? -32.619 20.872 19.409 1.00 43.53 203 LYS A CA 1
ATOM 1591 C C . LYS A 1 203 ? -31.251 20.980 18.708 1.00 43.53 203 LYS A C 1
ATOM 1593 O O . LYS A 1 203 ? -30.630 22.028 18.825 1.00 43.53 203 LYS A O 1
ATOM 1598 N N . ILE A 1 204 ? -30.800 19.967 17.967 1.00 38.75 204 ILE A N 1
ATOM 1599 C CA . ILE A 1 204 ? -29.863 20.169 16.848 1.00 38.75 204 ILE A CA 1
ATOM 1600 C C . ILE A 1 204 ? -30.367 19.314 15.687 1.00 38.75 204 ILE A C 1
ATOM 1602 O O . ILE A 1 204 ? -30.600 18.118 15.821 1.00 38.75 204 ILE A O 1
ATOM 1606 N N . SER A 1 205 ? -30.647 20.012 14.594 1.00 44.91 205 SER A N 1
ATOM 1607 C CA . SER A 1 205 ? -31.082 19.509 13.298 1.00 44.91 205 SER A CA 1
ATOM 1608 C C . SER A 1 205 ? -29.904 18.845 12.588 1.00 44.91 205 SER A C 1
ATOM 1610 O O . SER A 1 205 ? -28.820 19.422 12.573 1.00 44.91 205 SER A O 1
ATOM 1612 N N . GLY A 1 206 ? -30.119 17.689 11.967 1.00 34.22 206 GLY A N 1
ATOM 1613 C CA . GLY A 1 206 ? -29.113 17.011 11.153 1.00 34.22 206 GLY A CA 1
ATOM 1614 C C . GLY A 1 206 ? -29.728 15.822 10.432 1.00 34.22 206 GLY A C 1
ATOM 1615 O O . GLY A 1 206 ? -29.927 14.773 11.027 1.00 34.22 206 GLY A O 1
ATOM 1616 N N . ASP A 1 207 ? -30.098 16.067 9.184 1.00 44.34 207 ASP A N 1
ATOM 1617 C CA . ASP A 1 207 ? -30.736 15.175 8.221 1.00 44.34 207 ASP A CA 1
ATOM 1618 C C . ASP A 1 207 ? -29.847 13.963 7.880 1.00 44.34 207 ASP A C 1
ATOM 1620 O O . ASP A 1 207 ? -28.626 14.097 7.784 1.00 44.34 207 ASP A O 1
ATOM 1624 N N . GLY A 1 208 ? -30.445 12.785 7.698 1.00 36.06 208 GLY A N 1
ATOM 1625 C CA . GLY A 1 208 ? -29.703 11.553 7.418 1.00 36.06 208 GLY A CA 1
ATOM 1626 C C . GLY A 1 208 ? -30.559 10.298 7.548 1.00 36.06 208 GLY A C 1
ATOM 1627 O O . GLY A 1 208 ? -30.554 9.621 8.572 1.00 36.06 208 GLY A O 1
ATOM 1628 N N . SER A 1 209 ? -31.329 10.000 6.506 1.00 46.97 209 SER A N 1
ATOM 1629 C CA . SER A 1 209 ? -32.141 8.793 6.386 1.00 46.97 209 SER A CA 1
ATOM 1630 C C . SER A 1 209 ? -31.282 7.536 6.204 1.00 46.97 209 SER A C 1
ATOM 1632 O O . SER A 1 209 ? -30.723 7.348 5.127 1.00 46.97 209 SER A O 1
ATOM 1634 N N . GLU A 1 210 ? -31.286 6.612 7.164 1.00 39.38 210 GLU A N 1
ATOM 1635 C CA . GLU A 1 210 ? -30.972 5.204 6.892 1.00 39.38 210 GLU A CA 1
ATOM 1636 C C . GLU A 1 210 ? -31.956 4.273 7.609 1.00 39.38 210 GLU A C 1
ATOM 1638 O O . GLU A 1 210 ? -32.237 4.376 8.803 1.00 39.38 210 GLU A O 1
ATOM 1643 N N . LYS A 1 211 ? -32.552 3.388 6.808 1.00 43.97 211 LYS A N 1
ATOM 1644 C CA . LYS A 1 211 ? -33.569 2.417 7.200 1.00 43.97 211 LYS A CA 1
ATOM 1645 C C . LYS A 1 211 ? -32.918 1.315 8.036 1.00 43.97 211 LYS A C 1
ATOM 1647 O O . LYS A 1 211 ? -32.265 0.439 7.475 1.00 43.97 211 LYS A O 1
ATOM 1652 N N . HIS A 1 212 ? -33.158 1.298 9.343 1.00 32.34 212 HIS A N 1
ATOM 1653 C CA . HIS A 1 212 ? -32.868 0.123 10.160 1.00 32.34 212 HIS A CA 1
ATOM 1654 C C . HIS A 1 212 ? -34.088 -0.798 10.241 1.00 32.34 212 HIS A C 1
ATOM 1656 O O . HIS A 1 212 ? -35.130 -0.463 10.795 1.00 32.34 212 HIS A O 1
ATOM 1662 N N . SER A 1 213 ? -33.907 -1.971 9.639 1.00 36.94 213 SER A N 1
ATOM 1663 C CA . SER A 1 213 ? -34.705 -3.184 9.788 1.00 36.94 213 SER A CA 1
ATOM 1664 C C . SER A 1 213 ? -34.830 -3.576 11.265 1.00 36.94 213 SER A C 1
ATOM 1666 O O . SER A 1 213 ? -33.827 -3.917 11.895 1.00 36.94 213 SER A O 1
ATOM 1668 N N . GLU A 1 214 ? -36.055 -3.584 11.792 1.00 34.22 214 GLU A N 1
ATOM 1669 C CA . GLU A 1 214 ? -36.404 -4.221 13.064 1.00 34.22 214 GLU A CA 1
ATOM 1670 C C . GLU A 1 214 ? -36.155 -5.734 12.973 1.00 34.22 214 GLU A C 1
ATOM 1672 O O . GLU A 1 214 ? -36.878 -6.461 12.294 1.00 34.22 214 GLU A O 1
ATOM 1677 N N . PHE A 1 215 ? -35.127 -6.225 13.668 1.00 35.56 215 PHE A N 1
ATOM 1678 C CA . PHE A 1 215 ? -35.023 -7.643 14.007 1.00 35.56 215 PHE A CA 1
ATOM 1679 C C . PHE A 1 215 ? -35.680 -7.874 15.373 1.00 35.56 215 PHE A C 1
ATOM 1681 O O . PHE A 1 215 ? -35.358 -7.157 16.325 1.00 35.56 215 PHE A O 1
ATOM 1688 N N . PRO A 1 216 ? -36.565 -8.874 15.517 1.00 39.16 216 PRO A N 1
ATOM 1689 C CA . PRO A 1 216 ? -37.170 -9.180 16.800 1.00 39.16 216 PRO A CA 1
ATOM 1690 C C . PRO A 1 216 ? -36.109 -9.788 17.724 1.00 39.16 216 PRO A C 1
ATOM 1692 O O . PRO A 1 216 ? -35.525 -10.832 17.428 1.00 39.16 216 PRO A O 1
ATOM 1695 N N . ILE A 1 217 ? -35.868 -9.138 18.863 1.00 38.84 217 ILE A N 1
ATOM 1696 C CA . ILE A 1 217 ? -35.035 -9.675 19.941 1.00 38.84 217 ILE A CA 1
ATOM 1697 C C . ILE A 1 217 ? -35.834 -10.800 20.605 1.00 38.84 217 ILE A C 1
ATOM 1699 O O . ILE A 1 217 ? -36.590 -10.584 21.549 1.00 38.84 217 ILE A O 1
ATOM 1703 N N . GLN A 1 218 ? -35.692 -12.017 20.084 1.00 45.44 218 GLN A N 1
ATOM 1704 C CA . GLN A 1 218 ? -36.041 -13.217 20.831 1.00 45.44 218 GLN A CA 1
ATOM 1705 C C . GLN A 1 218 ? -35.003 -13.389 21.941 1.00 45.44 218 GLN A C 1
ATOM 1707 O O . GLN A 1 218 ? -33.805 -13.502 21.681 1.00 45.44 218 GLN A O 1
ATOM 1712 N N . SER A 1 219 ? -35.469 -13.374 23.188 1.00 44.44 219 SER A N 1
ATOM 1713 C CA . SER A 1 219 ? -34.660 -13.643 24.373 1.00 44.44 219 SER A CA 1
ATOM 1714 C C . SER A 1 219 ? -34.105 -15.068 24.303 1.00 44.44 219 SER A C 1
ATOM 1716 O O . SER A 1 219 ? -34.800 -16.032 24.628 1.00 44.44 219 SER A O 1
ATOM 1718 N N . LEU A 1 220 ? -32.861 -15.208 23.847 1.00 50.62 220 LEU A N 1
ATOM 1719 C CA . LEU A 1 220 ? -32.149 -16.479 23.875 1.00 50.62 220 LEU A CA 1
ATOM 1720 C C . LEU A 1 220 ? -31.663 -16.767 25.306 1.00 50.62 220 LEU A C 1
ATOM 1722 O O . LEU A 1 220 ? -31.221 -15.848 26.003 1.00 50.62 220 LEU A O 1
ATOM 1726 N N . PRO A 1 221 ? -31.738 -18.027 25.765 1.00 55.03 221 PRO A N 1
ATOM 1727 C CA . PRO A 1 221 ? -31.284 -18.411 27.094 1.00 55.03 221 PRO A CA 1
ATOM 1728 C C . PRO A 1 221 ? -29.786 -18.120 27.256 1.00 55.03 221 PRO A C 1
ATOM 1730 O O . PRO A 1 221 ? -28.988 -18.374 26.355 1.00 55.03 221 PRO A O 1
ATOM 1733 N N . VAL A 1 222 ? -29.404 -17.610 28.431 1.00 54.12 222 VAL A N 1
ATOM 1734 C CA . VAL A 1 222 ? -28.045 -17.144 28.787 1.00 54.12 222 VAL A CA 1
ATOM 1735 C C . VAL A 1 222 ? -26.946 -18.165 28.446 1.00 54.12 222 VAL A C 1
ATOM 1737 O O . VAL A 1 222 ? -25.829 -17.780 28.102 1.00 54.12 222 VAL A O 1
ATOM 1740 N N . GLN A 1 223 ? -27.263 -19.462 28.453 1.00 55.84 223 GLN A N 1
ATOM 1741 C CA . GLN A 1 223 ? -26.341 -20.530 28.056 1.00 55.84 223 GLN A CA 1
ATOM 1742 C C . GLN A 1 223 ? -25.866 -20.440 26.594 1.00 55.84 223 GLN A C 1
ATOM 1744 O O . GLN A 1 223 ? -24.709 -20.756 26.323 1.00 55.84 223 GLN A O 1
ATOM 1749 N N . ASP A 1 224 ? -26.694 -19.957 25.665 1.00 61.06 224 ASP A N 1
ATOM 1750 C CA . ASP A 1 224 ? -26.346 -19.897 24.236 1.00 61.06 224 ASP A CA 1
ATOM 1751 C C . ASP A 1 224 ? -25.372 -18.741 23.927 1.00 61.06 224 ASP A C 1
ATOM 1753 O O . ASP A 1 224 ? -24.495 -18.839 23.065 1.00 61.06 224 ASP A O 1
ATOM 1757 N N . VAL A 1 225 ? -25.439 -17.658 24.711 1.00 65.00 225 VAL A N 1
ATOM 1758 C CA . VAL A 1 225 ? -24.516 -16.517 24.596 1.00 65.00 225 VAL A CA 1
ATOM 1759 C C . VAL A 1 225 ? -23.108 -16.915 25.042 1.00 65.00 225 VAL A C 1
ATOM 1761 O O . VAL A 1 225 ? -22.135 -16.630 24.341 1.00 65.00 225 VAL A O 1
ATOM 1764 N N . TYR A 1 226 ? -22.984 -17.642 26.157 1.00 64.56 226 TYR A N 1
ATOM 1765 C CA . TYR A 1 226 ? -21.689 -18.133 26.637 1.00 64.56 226 TYR A CA 1
ATOM 1766 C C . TYR A 1 226 ? -21.038 -19.108 25.651 1.00 64.56 226 TYR A C 1
ATOM 1768 O O . TYR A 1 226 ? -19.840 -18.994 25.383 1.00 64.56 226 TYR A O 1
ATOM 1776 N N . SER A 1 227 ? -21.808 -20.022 25.055 1.00 72.00 227 SER A N 1
ATOM 1777 C CA . SER A 1 227 ? -21.293 -20.962 24.054 1.00 72.00 227 SER A CA 1
ATOM 1778 C C . SER A 1 227 ? -20.820 -20.260 22.779 1.00 72.00 227 SER A C 1
ATOM 1780 O O . SER A 1 227 ? -19.760 -20.607 22.248 1.00 72.00 227 SER A O 1
ATOM 1782 N N . ARG A 1 228 ? -21.530 -19.222 22.318 1.00 70.25 228 ARG A N 1
ATOM 1783 C CA . ARG A 1 228 ? -21.118 -18.426 21.150 1.00 70.25 228 ARG A CA 1
ATOM 1784 C C . ARG A 1 228 ? -19.871 -17.590 21.416 1.00 70.25 228 ARG A C 1
ATOM 1786 O O . ARG A 1 228 ? -18.958 -17.602 20.592 1.00 70.25 228 ARG A O 1
ATOM 1793 N N . VAL A 1 229 ? -19.779 -16.932 22.573 1.00 69.31 229 VAL A N 1
ATOM 1794 C CA . VAL A 1 229 ? -18.586 -16.158 22.961 1.00 69.31 229 VAL A CA 1
ATOM 1795 C C . VAL A 1 229 ? -17.377 -17.080 23.144 1.00 69.31 229 VAL A C 1
ATOM 1797 O O . VAL A 1 229 ? -16.293 -16.785 22.638 1.00 69.31 229 VAL A O 1
ATOM 1800 N N . ALA A 1 230 ? -17.557 -18.241 23.779 1.00 68.69 230 ALA A N 1
ATOM 1801 C CA . ALA A 1 230 ? -16.494 -19.230 23.939 1.00 68.69 230 ALA A CA 1
ATOM 1802 C C . ALA A 1 230 ? -16.031 -19.816 22.595 1.00 68.69 230 ALA A C 1
ATOM 1804 O O . ALA A 1 230 ? -14.835 -20.041 22.412 1.00 68.69 230 ALA A O 1
ATOM 1805 N N . SER A 1 231 ? -16.945 -20.046 21.645 1.00 70.50 231 SER A N 1
ATOM 1806 C CA . SER A 1 231 ? -16.602 -20.514 20.295 1.00 70.50 231 SER A CA 1
ATOM 1807 C C . SER A 1 231 ? -15.888 -19.437 19.475 1.00 70.50 231 SER A C 1
ATOM 1809 O O . SER A 1 231 ? -14.935 -19.741 18.758 1.00 70.50 231 SER A O 1
ATOM 1811 N N . TRP A 1 232 ? -16.302 -18.175 19.603 1.00 77.69 232 TRP A N 1
ATOM 1812 C CA . TRP A 1 232 ? -15.663 -17.046 18.929 1.00 77.69 232 TRP A CA 1
ATOM 1813 C C . TRP A 1 232 ? -14.234 -16.813 19.437 1.00 77.69 232 TRP A C 1
ATOM 1815 O O . TRP A 1 232 ? -13.311 -16.688 18.629 1.00 77.69 232 TRP A O 1
ATOM 1825 N N . LEU A 1 233 ? -14.016 -16.865 20.758 1.00 67.06 233 LEU A N 1
ATOM 1826 C CA . LEU A 1 233 ? -12.679 -16.786 21.364 1.00 67.06 233 LEU A CA 1
ATOM 1827 C C . LEU A 1 233 ? -11.778 -17.954 20.938 1.00 67.06 233 LEU A C 1
ATOM 1829 O O . LEU A 1 233 ? -10.600 -17.758 20.640 1.00 67.06 233 LEU A O 1
ATOM 1833 N N . ARG A 1 234 ? -12.328 -19.172 20.850 1.00 70.75 234 ARG A N 1
ATOM 1834 C CA . ARG A 1 234 ? -11.572 -20.344 20.381 1.00 70.75 234 ARG A CA 1
ATOM 1835 C C . ARG A 1 234 ? -11.128 -20.180 18.926 1.00 70.75 234 ARG A C 1
ATOM 1837 O O . ARG A 1 234 ? -9.962 -20.410 18.620 1.00 70.75 234 ARG A O 1
ATOM 1844 N N . ASN A 1 235 ? -12.022 -19.726 18.050 1.00 68.81 235 ASN A N 1
ATOM 1845 C CA . ASN A 1 235 ? -11.726 -19.568 16.624 1.00 68.81 235 ASN A CA 1
ATOM 1846 C C . ASN A 1 235 ? -10.751 -18.416 16.348 1.00 68.81 235 ASN A C 1
ATOM 1848 O O . ASN A 1 235 ? -9.856 -18.553 15.515 1.00 68.81 235 ASN A O 1
ATOM 1852 N N . THR A 1 236 ? -10.859 -17.308 17.082 1.00 66.94 236 THR A N 1
ATOM 1853 C CA . THR A 1 236 ? -9.925 -16.176 16.962 1.00 66.94 236 THR A CA 1
ATOM 1854 C C . THR A 1 236 ? -8.531 -16.515 17.491 1.00 66.94 236 THR A C 1
ATOM 1856 O O . THR A 1 236 ? -7.540 -16.194 16.833 1.00 66.94 236 THR A O 1
ATOM 1859 N N . MET A 1 237 ? -8.418 -17.246 18.606 1.00 60.19 237 MET A N 1
ATOM 1860 C CA . MET A 1 237 ? -7.115 -17.707 19.103 1.00 60.19 237 MET A CA 1
ATOM 1861 C C . MET A 1 237 ? -6.463 -18.763 18.203 1.00 60.19 237 MET A C 1
ATOM 1863 O O . MET A 1 237 ? -5.243 -18.741 18.026 1.00 60.19 237 MET A O 1
ATOM 1867 N N . ILE A 1 238 ? -7.247 -19.662 17.598 1.00 61.00 238 ILE A N 1
ATOM 1868 C CA . ILE A 1 238 ? -6.734 -20.616 16.602 1.00 61.00 238 ILE A CA 1
ATOM 1869 C C . ILE A 1 238 ? -6.239 -19.858 15.363 1.00 61.00 238 ILE A C 1
ATOM 1871 O O . ILE A 1 238 ? -5.122 -20.102 14.915 1.00 61.00 238 ILE A O 1
ATOM 1875 N N . SER A 1 239 ? -6.989 -18.863 14.878 1.00 52.84 239 SER A N 1
ATOM 1876 C CA . SER A 1 239 ? -6.583 -18.032 13.738 1.00 52.84 239 SER A CA 1
ATOM 1877 C C . SER A 1 239 ? -5.295 -17.237 13.990 1.00 52.84 239 SER A C 1
ATOM 1879 O O . SER A 1 239 ? -4.501 -17.062 13.065 1.00 52.84 239 SER A O 1
ATOM 1881 N N . GLN A 1 240 ? -5.047 -16.769 15.220 1.00 54.50 240 GLN A N 1
ATOM 1882 C CA . GLN A 1 240 ? -3.792 -16.085 15.551 1.00 54.50 240 GLN A CA 1
ATOM 1883 C C . GLN A 1 240 ? -2.599 -17.041 15.660 1.00 54.50 240 GLN A C 1
ATOM 1885 O O . GLN A 1 240 ? -1.501 -16.689 15.225 1.00 54.50 240 GLN A O 1
ATOM 1890 N N . LYS A 1 241 ? -2.799 -18.268 16.163 1.00 54.34 241 LYS A N 1
ATOM 1891 C CA . LYS A 1 241 ? -1.740 -19.291 16.181 1.00 54.34 241 LYS A CA 1
ATOM 1892 C C . LYS A 1 241 ? -1.335 -19.724 14.771 1.00 54.34 241 LYS A C 1
ATOM 1894 O O . LYS A 1 241 ? -0.143 -19.867 14.518 1.00 54.34 241 LYS A O 1
ATOM 1899 N N . SER A 1 242 ? -2.287 -19.848 13.847 1.00 53.97 242 SER A N 1
ATOM 1900 C CA . SER A 1 242 ? -2.004 -20.188 12.445 1.00 53.97 242 SER A CA 1
ATOM 1901 C C . SER A 1 242 ? -1.192 -19.102 11.732 1.00 53.97 242 SER A C 1
ATOM 1903 O O . SER A 1 242 ? -0.248 -19.415 11.011 1.00 53.97 242 SER A O 1
ATOM 1905 N N . ASN A 1 243 ? -1.499 -17.823 11.980 1.00 47.56 243 ASN A N 1
ATOM 1906 C CA . ASN A 1 243 ? -0.738 -16.708 11.407 1.00 47.56 243 ASN A CA 1
ATOM 1907 C C . ASN A 1 243 ? 0.667 -16.574 12.014 1.00 47.56 243 ASN A C 1
ATOM 1909 O O . ASN A 1 243 ? 1.615 -16.285 11.288 1.00 47.56 243 ASN A O 1
ATOM 1913 N N . ALA A 1 244 ? 0.833 -16.824 13.316 1.00 50.50 244 ALA A N 1
ATOM 1914 C CA . ALA A 1 244 ? 2.153 -16.815 13.948 1.00 50.50 244 ALA A CA 1
ATOM 1915 C C . ALA A 1 244 ? 3.051 -17.958 13.437 1.00 50.50 244 ALA A C 1
ATOM 1917 O O . ALA A 1 244 ? 4.245 -17.748 13.226 1.00 50.50 244 ALA A O 1
ATOM 1918 N N . PHE A 1 245 ? 2.479 -19.140 13.175 1.00 45.12 245 PHE A N 1
ATOM 1919 C CA . PHE A 1 245 ? 3.214 -20.287 12.633 1.00 45.12 245 PHE A CA 1
ATOM 1920 C C . PHE A 1 245 ? 3.665 -20.049 11.180 1.00 45.12 245 PHE A C 1
ATOM 1922 O O . PHE A 1 245 ? 4.820 -20.303 10.843 1.00 45.12 245 PHE A O 1
ATOM 1929 N N . PHE A 1 246 ? 2.807 -19.443 10.348 1.00 49.03 246 PHE A N 1
ATOM 1930 C CA . PHE A 1 246 ? 3.143 -19.087 8.962 1.00 49.03 246 PHE A CA 1
ATOM 1931 C C . PHE A 1 246 ? 4.237 -18.016 8.846 1.00 49.03 246 PHE A C 1
ATOM 1933 O O . PHE A 1 246 ? 5.033 -18.036 7.905 1.00 49.03 246 PHE A O 1
ATOM 1940 N N . VAL A 1 247 ? 4.304 -17.077 9.794 1.00 53.50 247 VAL A N 1
ATOM 1941 C CA . VAL A 1 247 ? 5.389 -16.085 9.834 1.00 53.50 247 VAL A CA 1
ATOM 1942 C C . VAL A 1 247 ? 6.698 -16.736 10.293 1.00 53.50 247 VAL A C 1
ATOM 1944 O O . VAL A 1 247 ? 7.750 -16.425 9.744 1.00 53.50 247 VAL A O 1
ATOM 1947 N N . PHE A 1 248 ? 6.664 -17.690 11.225 1.00 45.03 248 PHE A N 1
ATOM 1948 C CA . PHE A 1 248 ? 7.884 -18.348 11.706 1.00 45.03 248 PHE A CA 1
ATOM 1949 C C . PHE A 1 248 ? 8.551 -19.227 10.632 1.00 45.03 248 PHE A C 1
ATOM 1951 O O . PHE A 1 248 ? 9.770 -19.184 10.455 1.00 45.03 248 PHE A O 1
ATOM 1958 N N . GLU A 1 249 ? 7.756 -19.958 9.850 1.00 47.22 249 GLU A N 1
ATOM 1959 C CA . GLU A 1 249 ? 8.256 -20.878 8.819 1.00 47.22 249 GLU A CA 1
ATOM 1960 C C . GLU A 1 249 ? 8.890 -20.149 7.618 1.00 47.22 249 GLU A C 1
ATOM 1962 O O . GLU A 1 249 ? 9.846 -20.639 7.015 1.00 47.22 249 GLU A O 1
ATOM 1967 N N . LYS A 1 250 ? 8.434 -18.926 7.315 1.00 54.25 250 LYS A N 1
ATOM 1968 C CA . LYS A 1 250 ? 8.941 -18.129 6.186 1.00 54.25 250 LYS A CA 1
ATOM 1969 C C . LYS A 1 250 ? 10.261 -17.403 6.481 1.00 54.25 250 LYS A C 1
ATOM 1971 O O . LYS A 1 250 ? 10.983 -17.067 5.543 1.00 54.25 250 LYS A O 1
ATOM 1976 N N . TYR A 1 251 ? 10.580 -17.162 7.755 1.00 51.00 251 TYR A N 1
ATOM 1977 C CA . TYR A 1 251 ? 11.784 -16.423 8.156 1.00 51.00 251 TYR A CA 1
ATOM 1978 C C . TYR A 1 251 ? 12.930 -17.312 8.662 1.00 51.00 251 TYR A C 1
ATOM 1980 O O . TYR A 1 251 ? 14.082 -16.906 8.528 1.00 51.00 251 TYR A O 1
ATOM 1988 N N . TYR A 1 252 ? 12.660 -18.523 9.169 1.00 51.25 252 TYR A N 1
ATOM 1989 C CA . TYR A 1 252 ? 13.704 -19.385 9.750 1.00 51.25 252 TYR A CA 1
ATOM 1990 C C . TYR A 1 252 ? 14.183 -20.556 8.872 1.00 51.25 252 TYR A C 1
ATOM 1992 O O . TYR A 1 252 ? 15.226 -21.127 9.173 1.00 51.25 252 TYR A O 1
ATOM 2000 N N . ASN A 1 253 ? 13.517 -20.871 7.754 1.00 48.44 253 ASN A N 1
ATOM 2001 C CA . ASN A 1 253 ? 13.929 -21.948 6.834 1.00 48.44 253 ASN A CA 1
ATOM 2002 C C . ASN A 1 253 ? 14.671 -21.447 5.580 1.00 48.44 253 ASN A C 1
ATOM 2004 O O . ASN A 1 253 ? 14.506 -21.992 4.488 1.00 48.44 253 ASN A O 1
ATOM 2008 N N . ARG A 1 254 ? 15.503 -20.404 5.703 1.00 49.09 254 ARG A N 1
ATOM 2009 C CA . ARG A 1 254 ? 16.408 -20.009 4.612 1.00 49.09 254 ARG A CA 1
ATOM 2010 C C . ARG A 1 254 ? 17.729 -20.777 4.763 1.00 49.09 254 ARG A C 1
ATOM 2012 O O . ARG A 1 254 ? 18.452 -20.503 5.720 1.00 49.09 254 ARG A O 1
ATOM 2019 N N . PRO A 1 255 ? 18.069 -21.729 3.874 1.00 49.84 255 PRO A N 1
ATOM 2020 C CA . PRO A 1 255 ? 19.353 -22.415 3.951 1.00 49.84 255 PRO A CA 1
ATOM 2021 C C . PRO A 1 255 ? 20.484 -21.406 3.727 1.00 49.84 255 PRO A C 1
ATOM 2023 O O . PRO A 1 255 ? 20.501 -20.678 2.733 1.00 49.84 255 PRO A O 1
ATOM 2026 N N . LEU A 1 256 ? 21.416 -21.352 4.680 1.00 53.69 2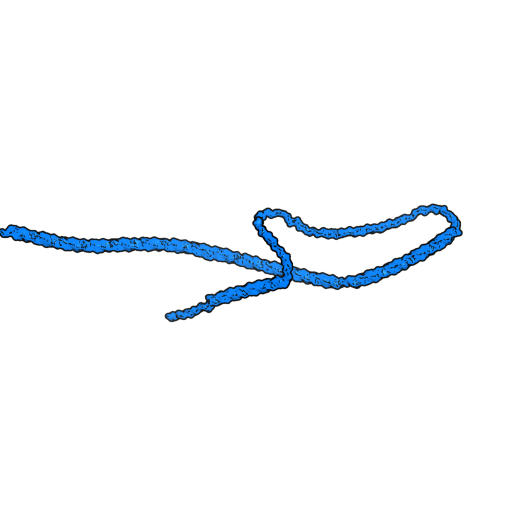56 LEU A N 1
ATOM 2027 C CA . LEU A 1 256 ? 22.664 -20.607 4.560 1.00 53.69 256 LEU A CA 1
ATOM 2028 C C . LEU A 1 256 ? 23.507 -21.269 3.465 1.00 53.69 256 LEU A C 1
ATOM 2030 O O . LEU A 1 256 ? 24.046 -22.357 3.654 1.00 53.69 256 LEU A O 1
ATOM 2034 N N . THR A 1 257 ? 23.603 -20.626 2.305 1.00 62.81 257 THR A N 1
ATOM 2035 C CA . THR A 1 257 ? 24.570 -20.995 1.268 1.00 62.81 257 THR A CA 1
ATOM 2036 C C . THR A 1 257 ? 25.985 -20.661 1.749 1.00 62.81 257 THR A C 1
ATOM 2038 O O . THR A 1 257 ? 26.217 -19.513 2.139 1.00 62.81 257 THR A O 1
ATOM 2041 N N . PRO A 1 258 ? 26.947 -21.599 1.700 1.00 61.28 258 PRO A N 1
ATOM 2042 C CA . PRO A 1 258 ? 28.337 -21.302 1.991 1.00 61.28 258 PRO A CA 1
ATOM 2043 C C . PRO A 1 258 ? 29.018 -20.757 0.729 1.00 61.28 258 PRO A C 1
ATOM 2045 O O . PRO A 1 258 ? 29.190 -21.468 -0.258 1.00 61.28 258 PRO A O 1
ATOM 2048 N N . HIS A 1 259 ? 29.444 -19.500 0.776 1.00 49.09 259 HIS A N 1
ATOM 2049 C CA . HIS A 1 259 ? 30.567 -19.007 -0.024 1.00 49.09 259 HIS A CA 1
ATOM 2050 C C . HIS A 1 259 ? 31.650 -18.647 1.006 1.00 49.09 259 HIS A C 1
ATOM 2052 O O . HIS A 1 259 ? 31.396 -17.819 1.873 1.00 49.09 259 HIS A O 1
ATOM 2058 N N . GLY A 1 260 ? 32.797 -19.317 1.115 1.00 57.06 260 GLY A N 1
ATOM 2059 C CA . GLY A 1 260 ? 33.613 -19.925 0.068 1.00 57.06 260 GLY A CA 1
ATOM 2060 C C . GLY A 1 260 ? 34.693 -18.918 -0.320 1.00 57.06 260 GLY A C 1
ATOM 2061 O O . GLY A 1 260 ? 34.403 -18.054 -1.136 1.00 57.06 260 GLY A O 1
ATOM 2062 N N . THR A 1 261 ? 35.834 -19.032 0.377 1.00 49.78 261 THR A N 1
ATOM 2063 C CA . THR A 1 261 ? 37.210 -18.533 0.119 1.00 49.78 261 THR A CA 1
ATOM 2064 C C . THR A 1 261 ? 37.462 -17.642 -1.088 1.00 49.78 261 THR A C 1
ATOM 2066 O O . THR A 1 261 ? 37.157 -18.094 -2.213 1.00 49.78 261 THR A O 1
#

Organism: Toxocara canis (NCBI:txid6265)